Protein AF-A0A1H8G0I1-F1 (afdb_monomer)

Foldseek 3Di:
DQWDWWAFPVGDIAIAGPDDAAADQVDEAWSYEQDDHDDQWAKWWWKWWDLRDHDTTIYIYSDLPDGRHDPSTGIMDTDDMFTHHRNDTWDWDDDPQKIFTDPQPWPKDFDQAFDWDWDFAWAAQHDFQKFKKKKFWADDADWWKWFFAFPVRHTDDIDRTDDDPPDRPNDRPIDIDTGHGYHRGGGGTTTTGGHDGDIIMTMHGRIGGD

pLDDT: mean 73.01, std 18.17, range [36.72, 97.62]

Radius of gyration: 20.75 Å; Cα contacts (8 Å, |Δi|>4): 509; chains: 1; bounding box: 42×31×62 Å

Sequence (210 aa):
ADEIVLKNAIGSSFLATGVSETLNPATSGVNGLDTGSLTTTNWYFIWAISDGVVNTKLLLSLSNTNPTLPSGYTYKALIGCSYRYASNFQSFVQRGNYIRCYGTGWEIFQISTANTLNANLPVPPVITKECVISVGFEGSVGEAALTVTGDDGSLIAQITSINGDNQSITRKDSIEFIYVPVTLGSLLGYSLSHNTAGTTFTGRIAGFRI

Mean predicted aligned error: 10.77 Å

Structure (mmCIF, N/CA/C/O backbone):
data_AF-A0A1H8G0I1-F1
#
_entry.id   AF-A0A1H8G0I1-F1
#
loop_
_atom_site.group_PDB
_atom_site.id
_atom_site.type_symbol
_atom_site.label_atom_id
_atom_site.label_alt_id
_atom_site.label_comp_id
_atom_site.label_asym_id
_atom_site.label_entity_id
_atom_site.label_seq_id
_atom_site.pdbx_PDB_ins_code
_atom_site.Cartn_x
_atom_site.Cartn_y
_atom_site.Cartn_z
_atom_site.occupancy
_atom_site.B_iso_or_equiv
_atom_site.auth_seq_id
_atom_site.auth_comp_id
_atom_site.auth_asym_id
_atom_site.auth_atom_id
_atom_site.pdbx_PDB_model_num
ATOM 1 N N . ALA A 1 1 ? -11.299 -11.110 7.764 1.00 57.09 1 ALA A N 1
ATOM 2 C CA . ALA A 1 1 ? -10.363 -11.736 8.714 1.00 57.09 1 ALA A CA 1
ATOM 3 C C . ALA A 1 1 ? -11.197 -12.236 9.867 1.00 57.09 1 ALA A C 1
ATOM 5 O O . ALA A 1 1 ? -12.137 -11.538 10.234 1.00 57.09 1 ALA A O 1
ATOM 6 N N . ASP A 1 2 ? -10.884 -13.408 10.400 1.00 78.69 2 ASP A N 1
ATOM 7 C CA . ASP A 1 2 ? -11.685 -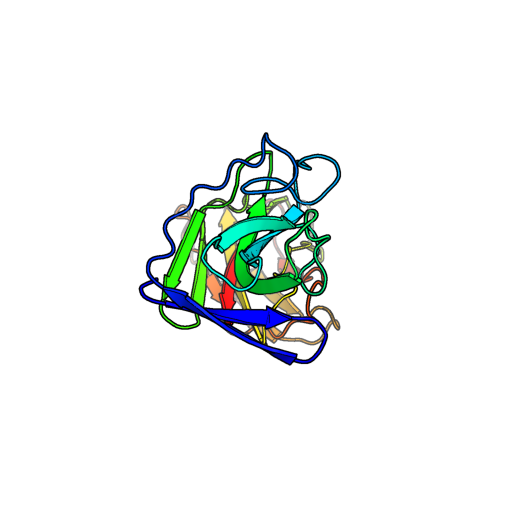13.949 11.496 1.00 78.69 2 ASP A CA 1
ATOM 8 C C . ASP A 1 2 ? -11.482 -13.105 12.764 1.00 78.69 2 ASP A C 1
ATOM 10 O O . ASP A 1 2 ? -12.449 -12.831 13.477 1.00 78.69 2 ASP A O 1
ATOM 14 N N . GLU A 1 3 ? -10.267 -12.566 12.961 1.00 89.25 3 GLU A N 1
ATOM 15 C CA . GLU A 1 3 ? -9.914 -11.696 14.088 1.00 89.25 3 GLU A CA 1
ATOM 16 C C . GLU A 1 3 ? -8.825 -10.659 13.729 1.00 89.25 3 GLU A C 1
ATOM 18 O O . GLU A 1 3 ? -8.033 -10.860 12.804 1.00 89.25 3 GLU A O 1
ATOM 23 N N . ILE A 1 4 ? -8.778 -9.538 14.460 1.00 91.44 4 ILE A N 1
ATOM 24 C CA . ILE A 1 4 ? -7.768 -8.470 14.351 1.00 91.44 4 ILE A CA 1
ATOM 25 C C . ILE A 1 4 ? -7.413 -7.982 15.760 1.00 91.44 4 ILE A C 1
ATOM 27 O O . ILE A 1 4 ? -8.300 -7.666 16.548 1.00 91.44 4 ILE A O 1
ATOM 31 N N . VAL A 1 5 ? -6.121 -7.855 16.073 1.00 94.69 5 VAL A N 1
ATOM 32 C CA . VAL A 1 5 ? -5.666 -7.220 17.321 1.00 94.69 5 VAL A CA 1
ATOM 33 C C . VAL A 1 5 ? -5.386 -5.742 17.071 1.00 94.69 5 VAL A C 1
ATOM 35 O O . VAL A 1 5 ? -4.511 -5.392 16.280 1.00 94.69 5 VAL A O 1
ATOM 38 N N . LEU A 1 6 ? -6.104 -4.873 17.775 1.00 95.50 6 LEU A N 1
ATOM 39 C CA . LEU A 1 6 ? -5.916 -3.427 17.765 1.00 95.50 6 LEU A CA 1
ATOM 40 C C . LEU A 1 6 ? -5.220 -2.974 19.044 1.00 95.50 6 LEU A C 1
ATOM 42 O O . LEU A 1 6 ? -5.372 -3.597 20.094 1.00 95.50 6 LEU A O 1
ATOM 46 N N . LYS A 1 7 ? -4.476 -1.868 18.977 1.00 96.56 7 LYS A N 1
ATOM 47 C CA . LYS A 1 7 ? -3.804 -1.281 20.143 1.00 96.56 7 LYS A CA 1
ATOM 48 C C . LYS A 1 7 ? -4.195 0.173 20.339 1.00 96.56 7 LYS A C 1
ATOM 50 O O . LYS A 1 7 ? -4.411 0.890 19.363 1.00 96.56 7 LYS A O 1
ATOM 55 N N . ASN A 1 8 ? -4.266 0.608 21.591 1.00 95.44 8 ASN A N 1
ATOM 56 C CA . ASN A 1 8 ? -4.413 2.021 21.933 1.00 95.44 8 ASN A CA 1
ATOM 57 C C . ASN A 1 8 ? -3.045 2.688 22.179 1.00 95.44 8 ASN A C 1
ATOM 59 O O . ASN A 1 8 ? -1.996 2.043 22.125 1.00 95.44 8 ASN A O 1
ATOM 63 N N . ALA A 1 9 ? -3.055 3.991 22.466 1.00 92.75 9 ALA A N 1
ATOM 64 C CA . ALA A 1 9 ? -1.836 4.782 22.663 1.00 92.75 9 ALA A CA 1
ATOM 65 C C . ALA A 1 9 ? -0.978 4.347 23.869 1.00 92.75 9 ALA A C 1
ATOM 67 O O . ALA A 1 9 ? 0.227 4.575 23.865 1.00 92.75 9 ALA A O 1
ATOM 68 N N . ILE A 1 10 ? -1.577 3.706 24.878 1.00 94.44 10 ILE A N 1
ATOM 69 C CA . ILE A 1 10 ? -0.871 3.189 26.064 1.00 94.44 10 ILE A CA 1
ATOM 70 C C . ILE A 1 10 ? -0.449 1.718 25.908 1.00 94.44 10 ILE A C 1
ATOM 72 O O . ILE A 1 10 ? 0.084 1.124 26.841 1.00 94.44 10 ILE A O 1
ATOM 76 N N . GLY A 1 11 ? -0.679 1.116 24.736 1.00 92.25 11 GLY A N 1
ATOM 77 C CA . GLY A 1 11 ? -0.277 -0.253 24.416 1.00 92.25 11 GLY A CA 1
ATOM 78 C C . GLY A 1 11 ? -1.257 -1.346 24.853 1.00 92.25 11 GLY A C 1
ATOM 79 O O . GLY A 1 11 ? -0.971 -2.525 24.627 1.00 92.25 11 GLY A O 1
ATOM 80 N N . SER A 1 12 ? -2.418 -1.001 25.424 1.00 95.94 12 SER A N 1
ATOM 81 C CA . SER A 1 12 ? -3.478 -1.982 25.682 1.00 95.94 12 SER A CA 1
ATOM 82 C C . SER A 1 12 ? -3.970 -2.567 24.363 1.00 95.94 12 SER A C 1
ATOM 84 O O . SER A 1 12 ? -4.083 -1.855 23.364 1.00 95.94 12 SER A O 1
ATOM 86 N N . SER A 1 13 ? -4.263 -3.864 24.369 1.00 96.19 13 SER A N 1
ATOM 87 C CA . SER A 1 13 ? -4.712 -4.592 23.184 1.00 96.19 13 SER A CA 1
ATOM 88 C C . SER A 1 13 ? -6.204 -4.904 23.268 1.00 96.19 13 SER A C 1
ATOM 90 O O . SER A 1 13 ? -6.713 -5.208 24.343 1.00 96.19 13 SER A O 1
ATOM 92 N N . PHE A 1 14 ? -6.879 -4.854 22.127 1.00 95.62 14 PHE A N 1
ATOM 93 C CA . PHE A 1 14 ? -8.274 -5.235 21.947 1.00 95.62 14 PHE A CA 1
ATOM 94 C C . PHE A 1 14 ? -8.363 -6.234 20.791 1.00 95.62 14 PHE A C 1
ATOM 96 O O . PHE A 1 14 ? -7.850 -5.961 19.705 1.00 95.62 14 PHE A O 1
ATOM 103 N N . LEU A 1 15 ? -8.984 -7.389 21.027 1.00 95.12 15 LEU A N 1
ATOM 104 C CA . LEU A 1 15 ? -9.224 -8.398 19.997 1.00 95.12 15 LEU A CA 1
ATOM 105 C C . LEU A 1 15 ? -10.604 -8.154 19.384 1.00 95.12 15 LEU A C 1
ATOM 107 O O . LEU A 1 15 ? -11.624 -8.400 20.022 1.00 95.12 15 LEU A O 1
ATOM 111 N N . ALA A 1 16 ? -10.627 -7.671 18.147 1.00 93.88 16 ALA A N 1
ATOM 112 C CA . ALA A 1 16 ? -11.838 -7.595 17.349 1.00 93.88 16 ALA A CA 1
ATOM 113 C C . ALA A 1 16 ? -12.066 -8.929 16.637 1.00 93.88 16 ALA A C 1
ATOM 115 O O . ALA A 1 16 ? -11.151 -9.444 15.995 1.00 93.88 16 ALA A O 1
ATOM 116 N N . THR A 1 17 ? -13.285 -9.456 16.693 1.00 91.44 17 THR A N 1
ATOM 117 C CA . THR A 1 17 ? -13.688 -10.685 15.997 1.00 91.44 17 THR A CA 1
ATOM 118 C C . THR A 1 17 ? -14.818 -10.376 15.014 1.00 91.44 17 THR A C 1
ATOM 120 O O . THR A 1 17 ? -15.570 -9.420 15.204 1.00 91.44 17 THR A O 1
ATOM 123 N N . GLY A 1 18 ? -14.917 -11.136 13.919 1.00 85.38 18 GLY A N 1
ATOM 124 C CA . GLY A 1 18 ? -16.018 -10.987 12.955 1.00 85.38 18 GLY A CA 1
ATOM 125 C C . GLY A 1 18 ? -16.053 -9.642 12.214 1.00 85.38 18 GLY A C 1
ATOM 126 O O . GLY A 1 18 ? -17.127 -9.149 11.872 1.00 85.38 18 GLY A O 1
ATOM 127 N N . VAL A 1 19 ? -14.892 -9.030 11.966 1.00 88.19 19 VAL A N 1
ATOM 128 C CA . VAL A 1 19 ? -14.803 -7.711 11.320 1.00 88.19 19 VAL A CA 1
ATOM 129 C C . VAL A 1 19 ? -15.240 -7.805 9.855 1.00 88.19 19 VAL A C 1
ATOM 131 O O . VAL A 1 19 ? -14.531 -8.373 9.019 1.00 88.19 19 VAL A O 1
ATOM 134 N N . SER A 1 20 ? -16.395 -7.212 9.542 1.00 90.44 20 SER A N 1
ATOM 135 C CA . SER A 1 20 ? -16.954 -7.131 8.190 1.00 90.44 20 SER A CA 1
ATOM 136 C C . SER A 1 20 ? -17.502 -5.730 7.944 1.00 90.44 20 SER A C 1
ATOM 138 O O . SER A 1 20 ? -18.625 -5.399 8.312 1.00 90.44 20 SER A O 1
ATOM 140 N N . GLU A 1 21 ? -16.666 -4.876 7.362 1.00 92.88 21 GLU A N 1
ATOM 141 C CA . GLU A 1 21 ? -16.950 -3.454 7.183 1.00 92.88 21 GLU A CA 1
ATOM 142 C C . GLU A 1 21 ? -16.690 -3.040 5.736 1.00 92.88 21 GLU A C 1
ATOM 144 O O . GLU A 1 21 ? -15.824 -3.589 5.054 1.00 92.88 21 GLU A O 1
ATOM 149 N N . THR A 1 22 ? -17.441 -2.043 5.272 1.00 93.62 22 THR A N 1
ATOM 150 C CA . THR A 1 22 ? -17.258 -1.434 3.951 1.00 93.62 22 THR A CA 1
ATOM 151 C C . THR A 1 22 ? -16.722 -0.025 4.119 1.00 93.62 22 THR A C 1
ATOM 153 O O . THR A 1 22 ? -17.260 0.758 4.899 1.00 93.62 22 THR A O 1
ATOM 156 N N . LEU A 1 23 ? -15.676 0.299 3.363 1.00 94.44 23 LEU A N 1
ATOM 157 C CA . LEU A 1 23 ? -15.071 1.623 3.348 1.00 94.44 23 LEU A CA 1
ATOM 158 C C . LEU A 1 23 ? -15.590 2.429 2.154 1.00 94.44 23 LEU A C 1
ATOM 160 O O . LEU A 1 23 ? -15.496 1.975 1.014 1.00 94.44 23 LEU A O 1
ATOM 164 N N . ASN A 1 24 ? -16.082 3.640 2.409 1.00 95.00 24 ASN A N 1
ATOM 165 C CA . ASN A 1 24 ? -16.488 4.599 1.392 1.00 95.00 24 ASN A CA 1
ATOM 166 C C . ASN A 1 24 ? -15.636 5.879 1.488 1.00 95.00 24 ASN A C 1
ATOM 168 O O . ASN A 1 24 ? -15.855 6.704 2.371 1.00 95.00 24 ASN A O 1
ATOM 172 N N . PRO A 1 25 ? -14.693 6.115 0.564 1.00 93.19 25 PRO A N 1
ATOM 173 C CA . PRO A 1 25 ? -13.828 7.292 0.618 1.00 93.19 25 PRO A CA 1
ATOM 174 C C . PRO A 1 25 ? -14.553 8.607 0.277 1.00 93.19 25 PRO A C 1
ATOM 176 O O . PRO A 1 25 ? -13.941 9.669 0.367 1.00 93.19 25 PRO A O 1
ATOM 179 N N . ALA A 1 26 ? -15.829 8.556 -0.129 1.00 92.25 26 ALA A N 1
ATOM 180 C CA . ALA A 1 26 ? -16.664 9.742 -0.314 1.00 92.25 26 ALA A CA 1
ATOM 181 C C . ALA A 1 26 ? -17.234 10.290 1.007 1.00 92.25 26 ALA A C 1
ATOM 183 O O . ALA A 1 26 ? -17.736 11.412 1.030 1.00 92.25 26 ALA A O 1
ATOM 184 N N . THR A 1 27 ? -17.172 9.522 2.100 1.00 94.69 27 THR A N 1
ATOM 185 C CA . THR A 1 27 ? -17.556 9.974 3.445 1.00 94.69 27 THR A CA 1
ATOM 186 C C . THR A 1 27 ? -16.316 10.310 4.266 1.00 94.69 27 THR A C 1
ATOM 188 O O . THR A 1 27 ? -15.259 9.723 4.050 1.00 94.69 27 THR A O 1
ATOM 191 N N . SER A 1 28 ? -16.431 11.230 5.225 1.00 94.31 28 SER A N 1
ATOM 192 C CA . SER A 1 28 ? -15.347 11.560 6.162 1.00 94.31 28 SER A CA 1
ATOM 193 C C . SER A 1 28 ? -15.529 10.850 7.505 1.00 94.31 28 SER A C 1
ATOM 195 O O . SER A 1 28 ? -16.651 10.706 7.990 1.00 94.31 28 SER A O 1
ATOM 197 N N . GLY A 1 29 ? -14.423 10.450 8.130 1.00 95.19 29 GLY A N 1
ATOM 198 C CA . GLY A 1 29 ? -14.385 9.773 9.420 1.00 95.19 29 GLY A CA 1
ATOM 199 C C . GLY A 1 29 ? -14.682 8.278 9.324 1.00 95.19 29 GLY A C 1
ATOM 200 O O . GLY A 1 29 ? -14.138 7.572 8.478 1.00 95.19 29 GLY A O 1
ATOM 201 N N . VAL A 1 30 ? -15.516 7.783 10.239 1.00 96.00 30 VAL A N 1
ATOM 202 C CA . VAL A 1 30 ? -15.838 6.355 10.391 1.00 96.00 30 VAL A CA 1
ATOM 203 C C . VAL A 1 30 ? -16.281 5.736 9.062 1.00 96.00 30 VAL A C 1
ATOM 205 O O . VAL A 1 30 ? -17.167 6.260 8.393 1.00 96.00 30 VAL A O 1
ATOM 208 N N . ASN A 1 31 ? -15.680 4.601 8.698 1.00 96.81 31 ASN A N 1
ATOM 209 C CA . ASN A 1 31 ? -15.880 3.899 7.427 1.00 96.81 31 ASN A CA 1
ATOM 210 C C . ASN A 1 31 ? -15.605 4.763 6.182 1.00 96.81 31 ASN A C 1
ATOM 212 O O . ASN A 1 31 ? -16.083 4.452 5.093 1.00 96.81 31 ASN A O 1
ATOM 216 N N . GLY A 1 32 ? -14.799 5.816 6.314 1.00 96.69 32 GLY A N 1
ATOM 217 C CA . GLY A 1 32 ? -14.454 6.723 5.229 1.00 96.69 32 GLY A CA 1
ATOM 218 C C . GLY A 1 32 ? -13.059 7.322 5.358 1.00 96.69 32 GLY A C 1
ATOM 219 O O . GLY A 1 32 ? -12.149 6.704 5.909 1.00 96.69 32 GLY A O 1
ATOM 220 N N . LEU A 1 33 ? -12.877 8.505 4.777 1.00 97.25 33 LEU A N 1
ATOM 221 C CA . LEU A 1 33 ? -11.621 9.241 4.740 1.00 97.25 33 LEU A CA 1
ATOM 222 C C . LEU A 1 33 ? -11.343 9.928 6.081 1.00 97.25 33 LEU A C 1
ATOM 224 O O . LEU A 1 33 ? -12.171 10.689 6.566 1.00 97.25 33 LEU A O 1
ATOM 228 N N . ASP A 1 34 ? -10.156 9.706 6.630 1.00 96.50 34 ASP A N 1
ATOM 229 C CA . ASP A 1 34 ? -9.652 10.272 7.884 1.00 96.50 34 ASP A CA 1
ATOM 230 C C . ASP A 1 34 ? -9.846 11.796 7.961 1.00 96.50 34 ASP A C 1
ATOM 232 O O . ASP A 1 34 ? -10.661 12.296 8.737 1.00 96.50 34 ASP A O 1
ATOM 236 N N . THR A 1 35 ? -9.155 12.539 7.094 1.00 91.06 35 THR A N 1
ATOM 237 C CA . THR A 1 35 ? -9.239 14.001 7.025 1.00 91.06 35 THR A CA 1
ATOM 238 C C . THR A 1 35 ? -9.097 14.502 5.591 1.00 91.06 35 THR A C 1
ATOM 240 O O . THR A 1 35 ? -8.589 13.811 4.705 1.00 91.06 35 THR A O 1
ATOM 243 N N . GLY A 1 36 ? -9.530 15.744 5.369 1.00 90.19 36 GLY A N 1
ATOM 244 C CA . GLY A 1 36 ? -9.337 16.442 4.103 1.00 90.19 36 GLY A CA 1
ATOM 245 C C . GLY A 1 36 ? -10.189 15.879 2.968 1.00 90.19 36 GLY A C 1
ATOM 246 O O . GLY A 1 36 ? -11.366 15.575 3.147 1.00 90.19 36 GLY A O 1
ATOM 247 N N . SER A 1 37 ? -9.596 15.798 1.777 1.00 91.19 37 SER A N 1
ATOM 248 C CA . SER A 1 37 ? -10.267 15.345 0.557 1.00 91.19 37 SER A CA 1
ATOM 249 C C . SER A 1 37 ? -9.479 14.240 -0.142 1.00 91.19 37 SER A C 1
ATOM 251 O O . SER A 1 37 ? -8.262 14.106 0.010 1.00 91.19 37 SER A O 1
ATOM 253 N N . LEU A 1 38 ? -10.193 13.424 -0.916 1.00 93.56 38 LEU A N 1
ATOM 254 C CA . LEU A 1 38 ? -9.603 12.317 -1.653 1.00 93.56 38 LEU A CA 1
ATOM 255 C C . LEU A 1 38 ? -8.798 12.832 -2.860 1.00 93.56 38 LEU A C 1
ATOM 257 O O . LEU A 1 38 ? -9.343 13.125 -3.925 1.00 93.56 38 LEU A O 1
ATOM 261 N N . THR A 1 39 ? -7.481 12.901 -2.706 1.00 91.69 39 THR A N 1
ATOM 262 C CA . THR A 1 39 ? -6.527 13.323 -3.742 1.00 91.69 39 THR A CA 1
ATOM 263 C C . THR A 1 39 ? -6.399 12.303 -4.873 1.00 91.69 39 THR A C 1
ATOM 265 O O . THR A 1 39 ? -6.564 11.101 -4.659 1.00 91.69 39 THR A O 1
ATOM 268 N N . THR A 1 40 ? -6.123 12.765 -6.096 1.00 87.75 40 THR A N 1
ATOM 269 C CA . THR A 1 40 ? -6.116 11.943 -7.326 1.00 87.75 40 THR A CA 1
ATOM 270 C C . THR A 1 40 ? -5.012 10.892 -7.374 1.00 87.75 40 THR A C 1
ATOM 272 O O . THR A 1 40 ? -5.229 9.838 -7.976 1.00 87.75 40 THR A O 1
ATOM 275 N N . THR A 1 41 ? -3.866 11.179 -6.752 1.00 85.12 41 THR A N 1
ATOM 276 C CA . THR A 1 41 ? -2.653 10.361 -6.827 1.00 85.12 41 THR A CA 1
ATOM 277 C C . THR A 1 41 ? -1.931 10.351 -5.477 1.00 85.12 41 THR A C 1
ATOM 279 O O . THR A 1 41 ? -1.243 11.318 -5.156 1.00 85.12 41 THR A O 1
ATOM 282 N N . ASN A 1 42 ? -2.116 9.304 -4.664 1.00 85.56 42 ASN A N 1
ATOM 283 C CA . ASN A 1 42 ? -1.476 9.176 -3.345 1.00 85.56 42 ASN A CA 1
ATOM 284 C C . ASN A 1 42 ? -1.596 7.754 -2.766 1.00 85.56 42 ASN A C 1
ATOM 286 O O . ASN A 1 42 ? -2.480 6.988 -3.156 1.00 85.56 42 ASN A O 1
ATOM 290 N N . TRP A 1 43 ? -0.745 7.418 -1.796 1.00 86.44 43 TRP A N 1
ATOM 291 C CA . TRP A 1 43 ? -0.921 6.239 -0.951 1.00 86.44 43 TRP A CA 1
ATOM 292 C C . TRP A 1 43 ? -1.979 6.492 0.116 1.00 86.44 43 TRP A C 1
ATOM 294 O O . TRP A 1 43 ? -1.971 7.517 0.793 1.00 86.44 43 TRP A O 1
ATOM 304 N N . TYR A 1 44 ? -2.861 5.513 0.291 1.00 91.31 44 TYR A N 1
ATOM 305 C CA . TYR A 1 44 ? -3.853 5.502 1.351 1.00 91.31 44 TYR A CA 1
ATOM 306 C C . TYR A 1 44 ? -3.711 4.243 2.203 1.00 91.31 44 TYR A C 1
ATOM 308 O O . TYR A 1 44 ? -3.560 3.133 1.690 1.00 91.31 44 TYR A O 1
ATOM 316 N N . PHE A 1 45 ? -3.781 4.426 3.514 1.00 91.88 45 PHE A N 1
ATOM 317 C CA . PHE A 1 45 ? -3.615 3.408 4.543 1.00 91.88 45 PHE A CA 1
ATOM 318 C C . PHE A 1 45 ? -4.970 3.052 5.126 1.00 91.88 45 PHE A C 1
ATOM 320 O O . PHE A 1 45 ? -5.739 3.927 5.524 1.00 91.88 45 PHE A O 1
ATOM 327 N N . ILE A 1 46 ? -5.262 1.759 5.158 1.00 93.44 46 ILE A N 1
ATOM 328 C CA . ILE A 1 46 ? -6.515 1.222 5.665 1.00 93.44 46 ILE A CA 1
ATOM 329 C C . ILE A 1 46 ? -6.279 0.832 7.116 1.00 93.44 46 ILE A C 1
ATOM 331 O O . ILE A 1 46 ? -5.515 -0.090 7.413 1.00 93.44 46 ILE A O 1
ATOM 335 N N . TRP A 1 47 ? -6.949 1.535 8.013 1.00 95.44 47 TRP A N 1
ATOM 336 C CA . TRP A 1 47 ? -6.904 1.289 9.442 1.00 95.44 47 TRP A CA 1
ATOM 337 C C . TRP A 1 47 ? -8.188 0.612 9.893 1.00 95.44 47 TRP A C 1
ATOM 339 O O . TRP A 1 47 ? -9.275 1.058 9.537 1.00 95.44 47 TRP A O 1
ATOM 349 N N . ALA A 1 48 ? -8.064 -0.424 10.716 1.00 96.12 48 ALA A N 1
ATOM 350 C CA . ALA A 1 48 ? -9.138 -0.821 11.613 1.00 96.12 48 ALA A CA 1
ATOM 351 C C . ALA A 1 48 ? -9.079 0.078 12.853 1.00 96.12 48 ALA A C 1
ATOM 353 O O . ALA A 1 48 ? -7.992 0.326 13.380 1.00 96.12 48 ALA A O 1
ATOM 354 N N . ILE A 1 49 ? -10.228 0.559 13.317 1.00 97.12 49 ILE A N 1
ATOM 355 C CA . ILE A 1 49 ? -10.372 1.408 14.503 1.00 97.12 49 ILE A CA 1
ATOM 356 C C . ILE A 1 49 ? -11.436 0.822 15.431 1.00 97.12 49 ILE A C 1
ATOM 358 O O . ILE A 1 49 ? -12.405 0.239 14.953 1.00 97.12 49 ILE A O 1
ATOM 362 N N . SER A 1 50 ? -11.268 0.962 16.747 1.00 96.75 50 SER A N 1
ATOM 363 C CA . SER A 1 50 ? -12.260 0.499 17.727 1.00 96.75 50 SER A CA 1
ATOM 364 C C . SER A 1 50 ? -12.361 1.410 18.953 1.00 96.75 50 SER A C 1
ATOM 366 O O . SER A 1 50 ? -11.405 2.101 19.325 1.00 96.75 50 SER A O 1
ATOM 368 N N . ASP A 1 51 ? -13.533 1.397 19.581 1.00 94.94 51 ASP A N 1
ATOM 369 C CA . ASP A 1 51 ? -13.790 1.976 20.904 1.00 94.94 51 ASP A CA 1
ATOM 370 C C . ASP A 1 51 ? -13.284 1.085 22.056 1.00 94.94 51 ASP A C 1
ATOM 372 O O . ASP A 1 51 ? -13.173 1.542 23.192 1.00 94.94 51 ASP A O 1
ATOM 376 N N . GLY A 1 52 ? -12.914 -0.165 21.757 1.00 92.75 52 GLY A N 1
ATOM 377 C CA . GLY A 1 52 ? -12.444 -1.155 22.727 1.00 92.75 52 GLY A CA 1
ATOM 378 C C . GLY A 1 52 ? -13.539 -2.059 23.293 1.00 92.75 52 GLY A C 1
ATOM 379 O O . GLY A 1 52 ? -13.278 -2.761 24.268 1.00 92.75 52 GLY A O 1
ATOM 380 N N . VAL A 1 53 ? -14.746 -2.046 22.715 1.00 86.06 53 VAL A N 1
ATOM 381 C CA . VAL A 1 53 ? -15.874 -2.874 23.167 1.00 86.06 53 VAL A CA 1
ATOM 382 C C . VAL A 1 53 ? -16.351 -3.806 22.056 1.00 86.06 53 VAL A C 1
ATOM 384 O O . VAL A 1 53 ? -15.971 -4.971 22.030 1.00 86.06 53 VAL A O 1
ATOM 387 N N . VAL A 1 54 ? -17.174 -3.319 21.129 1.00 76.62 54 VAL A N 1
ATOM 388 C CA . VAL A 1 54 ? -17.714 -4.126 20.013 1.00 76.62 54 VAL A CA 1
ATOM 389 C C . VAL A 1 54 ? -17.654 -3.394 18.676 1.00 76.62 54 VAL A C 1
ATOM 391 O O . VAL A 1 54 ? -17.798 -4.018 17.626 1.00 76.62 54 VAL A O 1
ATOM 394 N N . ASN A 1 55 ? -17.414 -2.080 18.674 1.00 86.69 55 ASN A N 1
ATOM 395 C CA . ASN A 1 55 ? -17.515 -1.276 17.465 1.00 86.69 55 ASN A CA 1
ATOM 396 C C . ASN A 1 55 ? -16.168 -1.213 16.753 1.00 86.69 55 ASN A C 1
ATOM 398 O O . ASN A 1 55 ? -15.395 -0.280 16.950 1.00 86.69 55 ASN A O 1
ATOM 402 N N . THR A 1 56 ? -15.902 -2.194 15.891 1.00 94.69 56 THR A N 1
ATOM 403 C CA . THR A 1 56 ? -14.766 -2.122 14.964 1.00 94.69 56 THR A CA 1
ATOM 404 C C . THR A 1 56 ? -15.216 -1.510 13.645 1.00 94.69 56 THR A C 1
ATOM 406 O O . THR A 1 56 ? -16.201 -1.948 13.058 1.00 94.69 56 THR A O 1
ATOM 409 N N . LYS A 1 57 ? -14.506 -0.481 13.188 1.00 96.06 57 LYS A N 1
ATOM 410 C CA . LYS A 1 57 ? -14.770 0.246 11.942 1.00 96.06 57 LYS A CA 1
ATOM 411 C C . LYS A 1 57 ? -13.496 0.422 11.139 1.00 96.06 57 LYS A C 1
ATOM 413 O O . LYS A 1 57 ? -12.409 0.095 11.613 1.00 96.06 57 LYS A O 1
ATOM 418 N N . LEU A 1 58 ? -13.627 0.926 9.919 1.00 96.69 58 LEU A N 1
ATOM 419 C CA . LEU A 1 58 ? -12.490 1.240 9.065 1.00 96.69 58 LEU A CA 1
ATOM 420 C C . LEU A 1 58 ? -12.252 2.746 8.973 1.00 96.69 58 LEU A C 1
ATOM 422 O O . LEU A 1 58 ? -13.159 3.550 9.181 1.00 96.69 58 LEU A O 1
ATOM 426 N N . LEU A 1 59 ? -11.025 3.120 8.634 1.00 97.62 59 LEU A N 1
ATOM 427 C CA . LEU A 1 59 ? -10.623 4.495 8.374 1.00 97.62 59 LEU A CA 1
ATOM 428 C C . LEU A 1 59 ? -9.550 4.508 7.283 1.00 97.62 59 LEU A C 1
ATOM 430 O O . LEU A 1 59 ? -8.554 3.790 7.378 1.00 97.62 59 LEU A O 1
ATOM 434 N N . LEU A 1 60 ? -9.744 5.318 6.247 1.00 97.31 60 LEU A N 1
ATOM 435 C CA . LEU A 1 60 ? -8.783 5.503 5.166 1.00 97.31 60 LEU A CA 1
ATOM 436 C C . LEU A 1 60 ? -7.958 6.756 5.438 1.00 97.31 60 LEU A C 1
ATOM 438 O O . LEU A 1 60 ? -8.485 7.861 5.384 1.00 97.31 60 LEU A O 1
ATOM 442 N N . SER A 1 61 ? -6.667 6.607 5.702 1.00 95.81 61 SER A N 1
ATOM 443 C CA . SER A 1 61 ? -5.794 7.719 6.082 1.00 95.81 61 SER A CA 1
ATOM 444 C C . SER A 1 61 ? -4.662 7.931 5.086 1.00 95.81 61 SER A C 1
ATOM 446 O O . SER A 1 61 ? -4.215 6.994 4.433 1.00 95.81 61 SER A O 1
ATOM 448 N N . LEU A 1 62 ? -4.158 9.162 5.004 1.00 92.81 62 LEU A N 1
ATOM 449 C CA . LEU A 1 62 ? -2.870 9.471 4.370 1.00 92.81 62 LEU A CA 1
ATOM 450 C C . LEU A 1 62 ? -1.677 9.156 5.292 1.00 92.81 62 LEU A C 1
ATOM 452 O O . LEU A 1 62 ? -0.534 9.186 4.852 1.00 92.81 62 LEU A O 1
ATOM 456 N N . SER A 1 63 ? -1.927 8.852 6.569 1.00 91.31 63 SER A N 1
ATOM 457 C CA . SER A 1 63 ? -0.902 8.532 7.562 1.00 91.31 63 SER A CA 1
ATOM 458 C C . SER A 1 63 ? -0.796 7.024 7.784 1.00 91.31 63 SER A C 1
ATOM 460 O O . SER A 1 63 ? -1.788 6.349 8.063 1.00 91.31 63 SER A O 1
ATOM 462 N N . ASN A 1 64 ? 0.425 6.497 7.696 1.00 89.19 64 ASN A N 1
ATOM 463 C CA . ASN A 1 64 ? 0.773 5.094 7.960 1.00 89.19 64 ASN A CA 1
ATOM 464 C C . ASN A 1 64 ? 1.164 4.818 9.423 1.00 89.19 64 ASN A C 1
ATOM 466 O O . ASN A 1 64 ? 1.361 3.669 9.802 1.00 89.19 64 ASN A O 1
ATOM 470 N N . THR A 1 65 ? 1.253 5.848 10.263 1.00 89.88 65 THR A N 1
ATOM 471 C CA . THR A 1 65 ? 1.683 5.724 11.666 1.00 89.88 65 THR A CA 1
ATOM 472 C C . THR A 1 65 ? 0.647 6.284 12.631 1.00 89.88 65 THR A C 1
ATOM 474 O O . THR A 1 65 ? 0.357 5.697 13.680 1.00 89.88 65 THR A O 1
ATOM 477 N N . ASN A 1 66 ? 0.042 7.415 12.278 1.00 90.31 66 ASN A N 1
ATOM 478 C CA . ASN A 1 66 ? -0.853 8.131 13.168 1.00 90.31 66 ASN A CA 1
ATOM 479 C C . ASN A 1 66 ? -2.049 8.733 12.415 1.00 90.31 66 ASN A C 1
ATOM 481 O O . ASN A 1 66 ? -1.987 9.905 12.046 1.00 90.31 66 ASN A O 1
ATOM 485 N N . PRO A 1 67 ? -3.112 7.947 12.147 1.00 95.38 67 PRO A N 1
ATOM 486 C CA . PRO A 1 67 ? -4.364 8.485 11.623 1.00 95.38 67 PRO A CA 1
ATOM 487 C C . PRO A 1 67 ? -5.075 9.328 12.691 1.00 95.38 67 PRO A C 1
ATOM 489 O O . PRO A 1 67 ? -4.883 9.092 13.891 1.00 95.38 67 PRO A O 1
ATOM 492 N N . THR A 1 68 ? -5.926 10.266 12.271 1.00 96.00 68 THR A N 1
ATOM 493 C CA . THR A 1 68 ? -6.764 11.043 13.198 1.00 96.00 68 THR A CA 1
ATOM 494 C C . THR A 1 68 ? -8.019 10.240 13.521 1.00 96.00 68 THR A C 1
ATOM 496 O O . THR A 1 68 ? -8.927 10.088 12.711 1.00 96.00 68 THR A O 1
ATOM 499 N N . LEU A 1 69 ? -8.071 9.667 14.722 1.00 95.19 69 LEU A N 1
ATOM 500 C CA . LEU A 1 69 ? -9.203 8.826 15.101 1.00 95.19 69 LEU A CA 1
ATOM 501 C C . LEU A 1 69 ? -10.477 9.674 15.281 1.00 95.19 69 LEU A C 1
ATOM 503 O O . LEU A 1 69 ? -10.425 10.706 15.958 1.00 95.19 69 LEU A O 1
ATOM 507 N N . PRO A 1 70 ? -11.629 9.244 14.728 1.00 95.50 70 PRO A N 1
ATOM 508 C CA . PRO A 1 70 ? -12.920 9.829 15.065 1.00 95.50 70 PRO A CA 1
ATOM 509 C C . PRO A 1 70 ? -13.192 9.762 16.573 1.00 95.50 70 PRO A C 1
ATOM 511 O O . PRO A 1 70 ? -12.71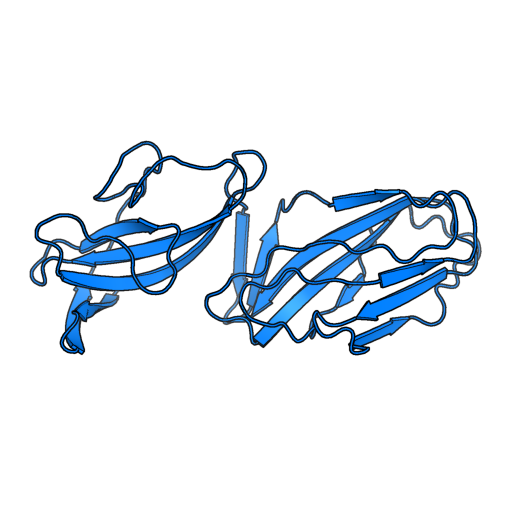1 8.866 17.268 1.00 95.50 70 PRO A O 1
ATOM 514 N N . SER A 1 71 ? -14.006 10.691 17.077 1.00 94.62 71 SER A N 1
ATOM 515 C CA . SER A 1 71 ? -14.361 10.743 18.501 1.00 94.62 71 SER A CA 1
ATOM 516 C C . SER A 1 71 ? -14.900 9.397 19.008 1.00 94.62 71 SER A C 1
ATOM 518 O O . SER A 1 71 ? -15.728 8.766 18.351 1.00 94.62 71 SER A O 1
ATOM 520 N N . GLY A 1 72 ? -14.420 8.965 20.176 1.00 94.12 72 GLY A N 1
ATOM 521 C CA . GLY A 1 72 ? -14.775 7.686 20.804 1.00 94.12 72 GLY A CA 1
ATOM 522 C C . GLY A 1 72 ? -13.910 6.491 20.387 1.00 94.12 72 GLY A C 1
ATOM 523 O O . GLY A 1 72 ? -13.891 5.494 21.103 1.00 94.12 72 GLY A O 1
ATOM 524 N N . TYR A 1 73 ? -13.136 6.589 19.303 1.00 96.31 73 TYR A N 1
ATOM 525 C CA . TYR A 1 73 ? -12.220 5.528 18.881 1.00 96.31 73 TYR A CA 1
ATOM 526 C C . TYR A 1 73 ? -10.831 5.756 19.473 1.00 96.31 73 TYR A C 1
ATOM 528 O O . TYR A 1 73 ? -10.249 6.832 19.343 1.00 96.31 73 TYR A O 1
ATOM 536 N N . THR A 1 74 ? -10.283 4.731 20.124 1.00 96.69 74 THR A N 1
ATOM 537 C CA . THR A 1 74 ? -8.990 4.821 20.829 1.00 96.69 74 THR A CA 1
ATOM 538 C C . THR A 1 74 ? -8.022 3.706 20.455 1.00 96.69 74 THR A C 1
ATOM 540 O O . THR A 1 74 ? -6.814 3.858 20.642 1.00 96.69 74 THR A O 1
ATOM 543 N N . TYR A 1 75 ? -8.529 2.612 19.885 1.00 97.50 75 TYR A N 1
ATOM 544 C CA . TYR A 1 75 ? -7.741 1.495 19.386 1.00 97.50 75 TYR A CA 1
ATOM 545 C C . TYR A 1 75 ? -7.605 1.586 17.870 1.00 97.50 75 TYR A C 1
ATOM 547 O O . TYR A 1 75 ? -8.561 1.938 17.179 1.00 97.50 75 TYR A O 1
ATOM 555 N N . LYS A 1 76 ? -6.430 1.232 17.344 1.00 96.44 76 LYS A N 1
ATOM 556 C CA . LYS A 1 76 ? -6.159 1.180 15.905 1.00 96.44 76 LYS A CA 1
ATOM 557 C C . LYS A 1 76 ? -5.233 0.025 15.529 1.00 96.44 76 LYS A C 1
ATOM 559 O O . LYS A 1 76 ? -4.384 -0.387 16.321 1.00 96.44 76 LYS A O 1
ATOM 564 N N . ALA A 1 77 ? -5.381 -0.469 14.308 1.00 94.75 77 ALA A N 1
ATOM 565 C CA . ALA A 1 77 ? -4.439 -1.371 13.656 1.00 94.75 77 ALA A CA 1
ATOM 566 C C . ALA A 1 77 ? -4.340 -1.015 12.174 1.00 94.75 77 ALA A C 1
ATOM 568 O O . ALA A 1 77 ? -5.360 -0.794 11.521 1.00 94.75 77 ALA A O 1
ATOM 569 N N . LEU A 1 78 ? -3.122 -0.968 11.642 1.00 92.50 78 LEU A N 1
ATOM 570 C CA . LEU A 1 78 ? -2.910 -0.821 10.209 1.00 92.50 78 LEU A CA 1
ATOM 571 C C . LEU A 1 78 ? -3.091 -2.188 9.554 1.00 92.50 78 LEU A C 1
ATOM 573 O O . LEU A 1 78 ? -2.365 -3.122 9.883 1.00 92.50 78 LEU A O 1
ATOM 577 N N . ILE A 1 79 ? -4.066 -2.304 8.655 1.00 89.50 79 ILE A N 1
ATOM 578 C CA . ILE A 1 79 ? -4.455 -3.593 8.062 1.00 89.50 79 ILE A CA 1
ATOM 579 C C . ILE A 1 79 ? -4.173 -3.677 6.562 1.00 89.50 79 ILE A C 1
ATOM 581 O O . ILE A 1 79 ? -4.304 -4.744 5.970 1.00 89.50 79 ILE A O 1
ATOM 585 N N . GLY A 1 80 ? -3.771 -2.573 5.935 1.00 85.75 80 GLY A N 1
ATOM 586 C CA . GLY A 1 80 ? -3.370 -2.574 4.536 1.00 85.75 80 GLY A CA 1
ATOM 587 C C . GLY A 1 80 ? -3.116 -1.181 3.986 1.00 85.75 80 GLY A C 1
ATOM 588 O O . GLY A 1 80 ? -3.251 -0.172 4.677 1.00 85.75 80 GLY A O 1
ATOM 589 N N . CYS A 1 81 ? -2.759 -1.129 2.710 1.00 85.88 81 CYS A N 1
ATOM 590 C CA . CYS A 1 81 ? -2.638 0.110 1.961 1.00 85.88 81 CYS A CA 1
ATOM 591 C C . CYS A 1 81 ? -3.015 -0.115 0.497 1.00 85.88 81 CYS A C 1
ATOM 593 O O . CYS A 1 81 ? -2.948 -1.235 -0.010 1.00 85.88 81 CYS A O 1
ATOM 595 N N . SER A 1 82 ? -3.425 0.950 -0.179 1.00 85.56 82 SER A N 1
ATOM 596 C CA . SER A 1 82 ? -3.674 0.947 -1.616 1.00 85.56 82 SER A CA 1
ATOM 597 C C . SER A 1 82 ? -3.222 2.272 -2.210 1.00 85.56 82 SER A C 1
ATOM 599 O O . SER A 1 82 ? -3.395 3.336 -1.610 1.00 85.56 82 SER A O 1
ATOM 601 N N . TYR A 1 83 ? -2.622 2.198 -3.393 1.00 84.69 83 TYR A N 1
ATOM 602 C CA . TYR A 1 83 ? -2.232 3.377 -4.143 1.00 84.69 83 TYR A CA 1
ATOM 603 C C . TYR A 1 83 ? -3.412 3.855 -4.980 1.00 84.69 83 TYR A C 1
ATOM 605 O O . TYR A 1 83 ? -4.035 3.068 -5.692 1.00 84.69 83 TYR A O 1
ATOM 613 N N . ARG A 1 84 ? -3.714 5.149 -4.918 1.00 86.38 84 ARG A N 1
ATOM 614 C CA . ARG A 1 84 ? -4.648 5.801 -5.830 1.00 86.38 84 ARG A CA 1
ATOM 615 C C . ARG A 1 84 ? -3.851 6.484 -6.932 1.00 86.38 84 ARG A C 1
ATOM 617 O O . ARG A 1 84 ? -2.877 7.166 -6.635 1.00 8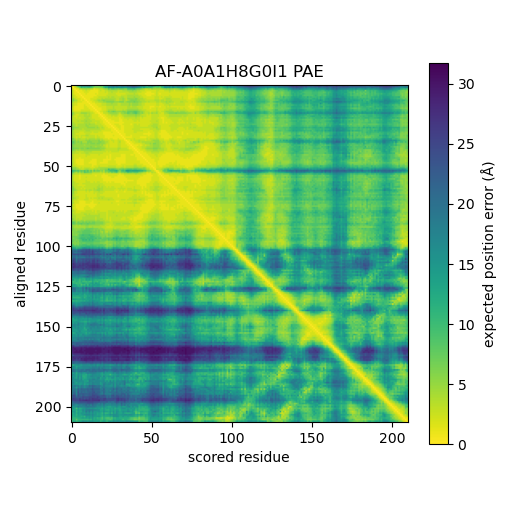6.38 84 ARG A O 1
ATOM 624 N N . TYR A 1 85 ? -4.268 6.317 -8.182 1.00 82.75 85 TYR A N 1
ATOM 625 C CA . TYR A 1 85 ? -3.677 6.974 -9.348 1.00 82.75 85 TYR A CA 1
ATOM 626 C C . TYR A 1 85 ? -4.767 7.327 -10.350 1.00 82.75 85 TYR A C 1
ATOM 628 O O . TYR A 1 85 ? -5.639 6.499 -10.625 1.00 82.75 85 TYR A O 1
ATOM 636 N N . ALA A 1 86 ? -4.719 8.548 -10.890 1.00 83.50 86 ALA A N 1
ATOM 637 C CA . ALA A 1 86 ? -5.701 9.045 -11.856 1.00 83.50 86 ALA A CA 1
ATOM 638 C C . ALA A 1 86 ? -7.148 8.753 -11.411 1.00 83.50 86 ALA A C 1
ATOM 640 O O . ALA A 1 86 ? -7.970 8.229 -12.160 1.00 83.50 86 ALA A O 1
ATOM 641 N N . SER A 1 87 ? -7.432 9.053 -10.142 1.00 86.19 87 SER A N 1
ATOM 642 C CA . SER A 1 87 ? -8.736 8.880 -9.496 1.00 86.19 87 SER A CA 1
ATOM 643 C C . SER A 1 87 ? -9.200 7.445 -9.209 1.00 86.19 87 SER A C 1
ATOM 645 O O . SER A 1 87 ? -10.261 7.280 -8.601 1.00 86.19 87 SER A O 1
ATOM 647 N N . ASN A 1 88 ? -8.406 6.423 -9.528 1.00 86.50 88 ASN A N 1
ATOM 648 C CA . ASN A 1 88 ? -8.742 5.019 -9.288 1.00 86.50 88 ASN A CA 1
ATOM 649 C C . ASN A 1 88 ? -7.808 4.387 -8.254 1.00 86.50 88 ASN A C 1
ATOM 651 O O . ASN A 1 88 ? -6.600 4.632 -8.272 1.00 86.50 88 ASN A O 1
ATOM 655 N N . PHE A 1 89 ? -8.360 3.567 -7.357 1.00 86.44 89 PHE A N 1
ATOM 656 C CA . PHE A 1 89 ? -7.542 2.702 -6.507 1.00 86.44 89 PHE A CA 1
ATOM 657 C C . PHE A 1 89 ? -6.976 1.564 -7.337 1.00 86.44 89 PHE A C 1
ATOM 659 O O . PHE A 1 89 ? -7.688 0.927 -8.115 1.00 86.44 89 PHE A O 1
ATOM 666 N N . GLN A 1 90 ? -5.686 1.323 -7.163 1.00 82.94 90 GLN A N 1
ATOM 667 C CA . GLN A 1 90 ? -4.991 0.300 -7.910 1.00 82.94 90 GLN A CA 1
ATOM 668 C C . GLN A 1 90 ? -5.340 -1.076 -7.371 1.00 82.94 90 GLN A C 1
ATOM 670 O O . GLN A 1 90 ? -5.314 -1.328 -6.163 1.00 82.94 90 GLN A O 1
ATOM 675 N N . SER A 1 91 ? -5.680 -1.966 -8.300 1.00 83.44 91 SER A N 1
ATOM 676 C CA . SER A 1 91 ? -5.905 -3.369 -7.983 1.00 83.44 91 SER A CA 1
ATOM 677 C C . SER A 1 91 ? -4.576 -4.010 -7.618 1.00 83.44 91 SER A C 1
ATOM 679 O O . SER A 1 91 ? -3.526 -3.634 -8.132 1.00 83.44 91 SER A O 1
ATOM 681 N N . PHE A 1 92 ? -4.594 -5.006 -6.747 1.00 80.19 92 PHE A N 1
ATOM 682 C CA . PHE A 1 92 ? -3.399 -5.768 -6.425 1.00 80.19 92 PHE A CA 1
ATOM 683 C C . PHE A 1 92 ? -3.768 -7.196 -6.048 1.00 80.19 92 PHE A C 1
ATOM 685 O O . PHE A 1 92 ? -4.906 -7.486 -5.685 1.00 80.19 92 PHE A O 1
ATOM 692 N N . VAL A 1 93 ? -2.796 -8.095 -6.140 1.00 82.25 93 VAL A N 1
ATOM 693 C CA . VAL A 1 93 ? -2.880 -9.430 -5.548 1.00 82.25 93 VAL A CA 1
ATOM 694 C C . VAL A 1 93 ? -1.779 -9.576 -4.523 1.00 82.25 93 VAL A C 1
ATOM 696 O O . VAL A 1 93 ? -0.630 -9.229 -4.788 1.00 82.25 93 VAL A O 1
ATOM 699 N N . GLN A 1 94 ? -2.129 -10.123 -3.367 1.00 81.62 94 GLN A N 1
ATOM 700 C CA . GLN A 1 94 ? -1.171 -10.485 -2.336 1.00 81.62 94 GLN A CA 1
ATOM 701 C C . GLN A 1 94 ? -1.011 -12.005 -2.294 1.00 81.62 94 GLN A C 1
ATOM 703 O O . GLN A 1 94 ? -1.992 -12.747 -2.293 1.00 81.62 94 GLN A O 1
ATOM 708 N N . ARG A 1 95 ? 0.236 -12.472 -2.267 1.00 82.62 95 ARG A N 1
ATOM 709 C CA . ARG A 1 95 ? 0.619 -13.871 -2.071 1.00 82.62 95 ARG A CA 1
ATOM 710 C C . ARG A 1 95 ? 1.676 -13.925 -0.978 1.00 82.62 95 ARG A C 1
ATOM 712 O O . ARG A 1 95 ? 2.836 -13.598 -1.216 1.00 82.62 95 ARG A O 1
ATOM 719 N N . GLY A 1 96 ? 1.259 -14.314 0.226 1.00 83.38 96 GLY A N 1
ATOM 720 C CA . GLY A 1 96 ? 2.115 -14.238 1.408 1.00 83.38 96 GLY A CA 1
ATOM 721 C C . GLY A 1 96 ? 2.558 -12.798 1.657 1.00 83.38 96 GLY A C 1
ATOM 722 O O . GLY A 1 96 ? 1.724 -11.903 1.799 1.00 83.38 96 GLY A O 1
ATOM 723 N N . ASN A 1 97 ? 3.868 -12.579 1.668 1.00 76.75 97 ASN A N 1
ATOM 724 C CA . ASN A 1 97 ? 4.467 -11.264 1.844 1.00 76.75 97 ASN A CA 1
ATOM 725 C C . ASN A 1 97 ? 4.662 -10.480 0.540 1.00 76.75 97 ASN A C 1
ATOM 727 O O . ASN A 1 97 ? 5.058 -9.324 0.592 1.00 76.75 97 ASN A O 1
ATOM 731 N N . TYR A 1 98 ? 4.394 -11.069 -0.625 1.00 76.31 98 TYR A N 1
ATOM 732 C CA . TYR A 1 98 ? 4.529 -10.389 -1.910 1.00 76.31 98 TYR A CA 1
ATOM 733 C C . TYR A 1 98 ? 3.198 -9.790 -2.366 1.00 76.31 98 TYR A C 1
ATOM 735 O O . TYR A 1 98 ? 2.192 -10.494 -2.457 1.00 76.31 98 TYR A O 1
ATOM 743 N N . ILE A 1 99 ? 3.207 -8.506 -2.712 1.00 77.31 99 ILE A N 1
ATOM 744 C CA . ILE A 1 99 ? 2.088 -7.795 -3.322 1.00 77.31 99 ILE A CA 1
ATOM 745 C C . ILE A 1 99 ? 2.469 -7.409 -4.743 1.00 77.31 99 ILE A C 1
ATOM 747 O O . ILE A 1 99 ? 3.471 -6.740 -4.964 1.00 77.31 99 ILE A O 1
ATOM 751 N N . ARG A 1 100 ? 1.639 -7.795 -5.710 1.00 77.94 100 ARG A N 1
ATOM 752 C CA . ARG A 1 100 ? 1.722 -7.341 -7.099 1.00 77.94 100 ARG A CA 1
ATOM 753 C C . ARG A 1 100 ? 0.602 -6.350 -7.370 1.00 77.94 100 ARG A C 1
ATOM 755 O O . ARG A 1 100 ? -0.565 -6.708 -7.230 1.00 77.94 100 ARG A O 1
ATOM 762 N N . CYS A 1 101 ? 0.948 -5.143 -7.794 1.00 74.06 101 CYS A N 1
ATOM 763 C CA . CYS A 1 101 ? -0.009 -4.116 -8.189 1.00 74.06 101 CYS A CA 1
ATOM 764 C C . CYS A 1 101 ? -0.324 -4.224 -9.685 1.00 74.06 101 CYS A C 1
ATOM 766 O O . CYS A 1 101 ? 0.556 -4.437 -10.516 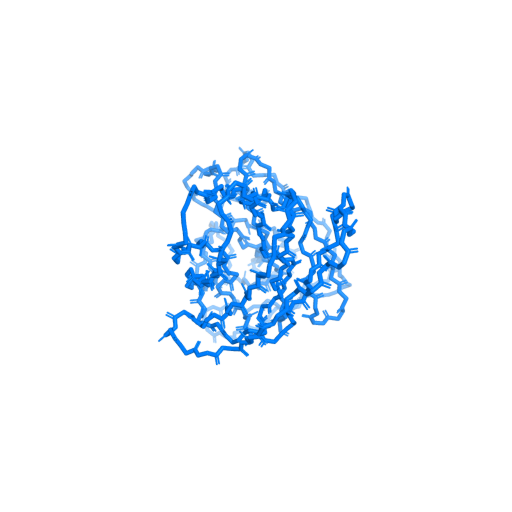1.00 74.06 101 CYS A O 1
ATOM 768 N N . TYR A 1 102 ? -1.593 -4.050 -10.032 1.00 68.75 102 TYR A N 1
ATOM 769 C CA . TYR A 1 102 ? -2.102 -4.006 -11.394 1.00 68.75 102 TYR A CA 1
ATOM 770 C C . TYR A 1 102 ? -2.704 -2.634 -11.661 1.00 68.75 102 TYR A C 1
ATOM 772 O O . TYR A 1 102 ? -3.447 -2.112 -10.836 1.00 68.75 102 TYR A O 1
ATOM 780 N N . GLY A 1 103 ? -2.420 -2.086 -12.841 1.00 58.88 103 GLY A N 1
ATOM 781 C CA . GLY A 1 103 ? -3.015 -0.830 -13.294 1.00 58.88 103 GLY A CA 1
ATOM 782 C C . GLY A 1 103 ? -2.283 0.430 -12.840 1.00 58.88 103 GLY A C 1
ATOM 783 O O . GLY A 1 103 ? -2.734 1.516 -13.205 1.00 58.88 103 GLY A O 1
ATOM 784 N N . THR A 1 104 ? -1.162 0.312 -12.100 1.00 55.47 104 THR A N 1
ATOM 785 C CA . THR A 1 104 ? -0.199 1.416 -11.996 1.00 55.47 104 THR A CA 1
ATOM 786 C C . THR A 1 104 ? 0.045 1.854 -13.427 1.00 55.47 104 THR A C 1
ATOM 788 O O . THR A 1 104 ? 0.441 1.029 -14.260 1.00 55.47 104 THR A O 1
ATOM 791 N N . GLY A 1 105 ? -0.374 3.081 -13.752 1.00 51.91 105 GLY A N 1
ATOM 792 C CA . GLY A 1 105 ? -0.211 3.612 -15.092 1.00 51.91 105 GLY A CA 1
ATOM 793 C C . GLY A 1 105 ? 1.222 3.326 -15.489 1.00 51.91 105 GLY A C 1
ATOM 794 O O . GLY A 1 105 ? 2.142 3.613 -14.726 1.00 51.91 105 GLY A O 1
ATOM 795 N N . TRP A 1 106 ? 1.390 2.631 -16.605 1.00 52.75 106 TRP A N 1
ATOM 796 C CA . TRP A 1 106 ? 2.692 2.510 -17.216 1.00 52.75 106 TRP A CA 1
ATOM 797 C C . TRP A 1 106 ? 3.219 3.933 -17.360 1.00 52.75 106 TRP A C 1
ATOM 799 O O . TRP A 1 106 ? 2.596 4.740 -18.053 1.00 52.75 106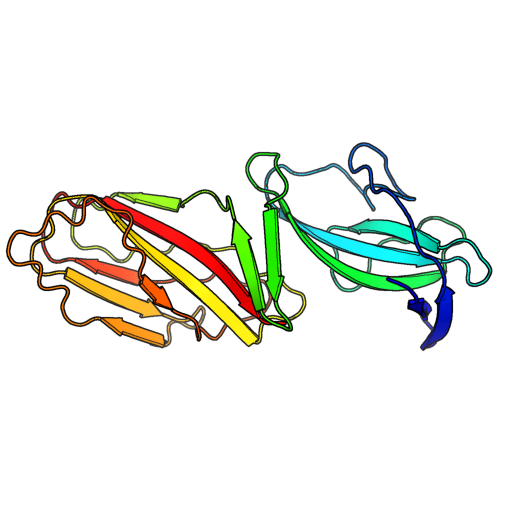 TRP A O 1
ATOM 809 N N . GLU A 1 107 ? 4.299 4.268 -16.664 1.00 55.28 107 GLU A N 1
ATOM 810 C CA . GLU A 1 107 ? 4.953 5.529 -16.942 1.00 55.28 107 GLU A CA 1
ATOM 811 C C . GLU A 1 107 ? 5.657 5.317 -18.288 1.00 55.28 107 GLU A C 1
ATOM 813 O O . GLU A 1 107 ? 6.626 4.558 -18.412 1.00 55.28 107 GLU A O 1
ATOM 818 N N . ILE A 1 108 ? 5.034 5.860 -19.338 1.00 51.91 108 ILE A N 1
ATOM 819 C CA . ILE A 1 108 ? 5.546 5.824 -20.706 1.00 51.91 108 ILE A CA 1
ATOM 820 C C . ILE A 1 108 ? 6.600 6.910 -20.795 1.00 51.91 108 ILE A C 1
ATOM 822 O O . ILE A 1 108 ? 6.314 8.092 -20.608 1.00 51.91 108 ILE A O 1
ATOM 826 N N . PHE A 1 109 ? 7.817 6.498 -21.106 1.00 54.69 109 PHE A N 1
ATOM 827 C CA . PHE A 1 109 ? 8.956 7.382 -21.174 1.00 54.69 109 PHE A CA 1
ATOM 828 C C . PHE A 1 109 ? 9.630 7.205 -22.528 1.00 54.69 109 PHE A C 1
ATOM 830 O O . PHE A 1 109 ? 10.310 6.219 -22.814 1.00 54.69 109 PHE A O 1
ATOM 837 N N . GLN A 1 110 ? 9.397 8.176 -23.401 1.00 51.31 110 GLN A N 1
ATOM 838 C CA . GLN A 1 110 ? 9.968 8.186 -24.735 1.00 51.31 110 GLN A CA 1
ATOM 839 C C . GLN A 1 110 ? 11.380 8.772 -24.676 1.00 51.31 110 GLN A C 1
ATOM 841 O O . GLN A 1 110 ? 11.572 9.862 -24.137 1.00 51.31 110 GLN A O 1
ATOM 846 N N . ILE A 1 111 ? 12.366 8.075 -25.244 1.00 52.88 111 ILE A N 1
ATOM 847 C CA . ILE A 1 111 ? 13.721 8.609 -25.374 1.00 52.88 111 ILE A CA 1
ATOM 848 C C . ILE A 1 111 ? 13.970 9.019 -26.831 1.00 52.88 111 ILE A C 1
ATOM 850 O O . ILE A 1 111 ? 13.834 8.215 -27.751 1.00 52.88 111 ILE A O 1
ATOM 854 N N . SER A 1 112 ? 14.361 10.279 -27.051 1.00 45.75 112 SER A N 1
ATOM 855 C CA . SER A 1 112 ? 14.790 10.787 -28.365 1.00 45.75 112 SER A CA 1
ATOM 856 C C . SER A 1 112 ? 16.298 10.630 -28.623 1.00 45.75 112 SER A C 1
ATOM 858 O O . SER A 1 112 ? 16.714 10.617 -29.777 1.00 45.75 112 SER A O 1
ATOM 860 N N . THR A 1 113 ? 17.111 10.495 -27.569 1.00 47.16 113 THR A N 1
ATOM 861 C CA . THR A 1 113 ? 18.585 10.373 -27.586 1.00 47.16 113 THR A CA 1
ATOM 862 C C . THR A 1 113 ? 19.084 9.743 -26.282 1.00 47.16 113 THR A C 1
ATOM 864 O O . THR A 1 113 ? 18.460 9.972 -25.248 1.00 47.16 113 THR A O 1
ATOM 867 N N . ALA A 1 114 ? 20.212 9.016 -26.314 1.00 44.78 114 ALA A N 1
ATOM 868 C CA . ALA A 1 114 ? 20.810 8.343 -25.153 1.00 44.78 114 ALA A CA 1
ATOM 869 C C . ALA A 1 114 ? 20.837 9.249 -23.910 1.00 44.78 114 ALA A C 1
ATOM 871 O O . ALA A 1 114 ? 21.546 10.252 -23.886 1.00 44.78 114 ALA A O 1
ATOM 872 N N . ASN A 1 115 ? 20.036 8.912 -22.899 1.00 50.06 115 ASN A N 1
ATOM 873 C CA . ASN A 1 115 ? 19.862 9.703 -21.684 1.00 50.06 115 ASN A CA 1
ATOM 874 C C . ASN A 1 115 ? 19.497 8.797 -20.508 1.00 50.06 115 ASN A C 1
ATOM 876 O O . ASN A 1 115 ? 18.852 7.771 -20.698 1.00 50.06 115 ASN A O 1
ATOM 880 N N . THR A 1 116 ? 19.844 9.230 -19.297 1.00 50.03 116 THR A N 1
ATOM 881 C CA . THR A 1 116 ? 19.299 8.681 -18.053 1.00 50.03 116 THR A CA 1
ATOM 882 C C . THR A 1 116 ? 17.867 9.169 -17.878 1.00 50.03 116 THR A C 1
ATOM 884 O O . THR A 1 116 ? 17.641 10.369 -17.715 1.00 50.03 116 THR A O 1
ATOM 887 N N . LEU A 1 117 ? 16.896 8.259 -17.874 1.00 52.97 117 LEU A N 1
ATOM 888 C CA . LEU A 1 117 ? 15.577 8.581 -17.343 1.00 52.97 117 LEU A CA 1
ATOM 889 C C . LEU A 1 117 ? 15.566 8.345 -15.830 1.00 52.97 117 LEU A C 1
ATOM 891 O O . LEU A 1 117 ? 16.043 7.309 -15.405 1.00 52.97 117 LEU A O 1
ATOM 895 N N . ASN A 1 118 ? 14.979 9.254 -15.050 1.00 52.09 118 ASN A N 1
ATOM 896 C CA . ASN A 1 118 ? 14.529 8.976 -13.689 1.00 52.09 118 ASN A CA 1
ATOM 897 C C . ASN A 1 118 ? 13.004 8.821 -13.711 1.00 52.09 118 ASN A C 1
ATOM 899 O O . ASN A 1 118 ? 12.289 9.806 -13.901 1.00 52.09 118 ASN A O 1
ATOM 903 N N . ALA A 1 119 ? 12.498 7.604 -13.549 1.00 53.06 119 ALA A N 1
ATOM 904 C CA . ALA A 1 119 ? 11.096 7.416 -13.190 1.00 53.06 119 ALA A CA 1
ATOM 905 C C . ALA A 1 119 ? 10.954 7.545 -11.675 1.00 53.06 119 ALA A C 1
ATOM 907 O O . ALA A 1 119 ? 11.868 7.168 -10.954 1.00 53.06 119 ALA A O 1
ATOM 908 N N . ASN A 1 120 ? 9.829 8.064 -11.196 1.00 54.97 120 ASN A N 1
ATOM 909 C CA . ASN A 1 120 ? 9.607 8.318 -9.777 1.00 54.97 120 ASN A CA 1
ATOM 910 C C . ASN A 1 120 ? 8.459 7.445 -9.301 1.00 54.97 120 ASN A C 1
ATOM 912 O O . ASN A 1 120 ? 7.301 7.845 -9.222 1.00 54.97 120 ASN A O 1
ATOM 916 N N . LEU A 1 121 ? 8.815 6.206 -9.013 1.00 61.28 121 LEU A N 1
ATOM 917 C CA . LEU A 1 121 ? 7.863 5.154 -8.752 1.00 61.28 121 LEU A CA 1
ATOM 918 C C . LEU A 1 121 ? 7.456 5.136 -7.260 1.00 61.28 121 LEU A C 1
ATOM 920 O O . LEU A 1 121 ? 8.331 5.061 -6.396 1.00 61.28 121 LEU A O 1
ATOM 924 N N . PRO A 1 122 ? 6.150 5.217 -6.928 1.00 63.34 122 PRO A N 1
ATOM 925 C CA . PRO A 1 122 ? 5.681 5.440 -5.560 1.00 63.34 122 PRO A CA 1
ATOM 926 C C . PRO A 1 122 ? 5.754 4.161 -4.715 1.00 63.34 122 PRO A C 1
ATOM 928 O O . PRO A 1 122 ? 4.926 3.262 -4.858 1.00 63.34 122 PRO A O 1
ATOM 931 N N . VAL A 1 123 ? 6.694 4.093 -3.775 1.00 67.38 123 VAL A N 1
ATOM 932 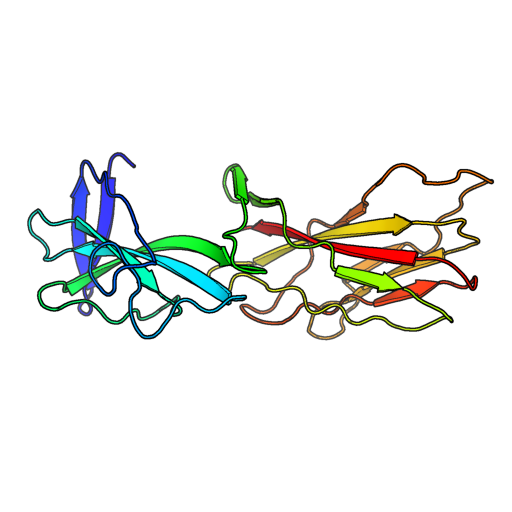C CA . VAL A 1 123 ? 6.856 2.947 -2.864 1.00 67.38 123 VAL A CA 1
ATOM 933 C C . VAL A 1 123 ? 5.917 3.062 -1.658 1.00 67.38 123 VAL A C 1
ATOM 935 O O . VAL A 1 123 ? 5.827 4.142 -1.068 1.00 67.38 123 VAL A O 1
ATOM 938 N N . PRO A 1 124 ? 5.229 1.981 -1.237 1.00 70.00 124 PRO A N 1
ATOM 939 C CA . PRO A 1 124 ? 4.442 2.015 -0.012 1.00 70.00 124 PRO A CA 1
ATOM 940 C C . PRO A 1 124 ? 5.338 2.306 1.205 1.00 70.00 124 PRO A C 1
ATOM 942 O O . PRO A 1 124 ? 6.287 1.560 1.465 1.00 70.00 124 PRO A O 1
ATOM 945 N N . PRO A 1 125 ? 5.022 3.328 2.016 1.00 69.19 125 PRO A N 1
ATOM 946 C CA . PRO A 1 125 ? 5.886 3.776 3.107 1.00 69.19 125 PRO A CA 1
ATOM 947 C C . PRO A 1 125 ? 5.715 2.953 4.392 1.00 69.19 125 PRO A C 1
ATOM 949 O O . PRO A 1 125 ? 6.057 3.427 5.468 1.00 69.19 125 PRO A O 1
ATOM 952 N N . VAL A 1 126 ? 5.107 1.766 4.331 1.00 67.00 126 VAL A N 1
ATOM 953 C CA . VAL A 1 126 ? 4.729 1.017 5.540 1.00 67.00 126 VAL A CA 1
ATOM 954 C C . VAL A 1 126 ? 5.751 -0.048 5.869 1.00 67.00 126 VAL A C 1
ATOM 956 O O . VAL A 1 126 ? 6.289 -0.041 6.967 1.00 67.00 126 VAL A O 1
ATOM 959 N N . ILE A 1 127 ? 6.016 -0.956 4.931 1.00 56.62 127 ILE A N 1
ATOM 960 C CA . ILE A 1 127 ? 7.021 -2.006 5.060 1.00 56.62 127 ILE A CA 1
ATOM 961 C C . ILE A 1 127 ? 7.350 -2.447 3.636 1.00 56.62 127 ILE A C 1
ATOM 963 O O . ILE A 1 127 ? 6.585 -3.171 3.007 1.00 56.62 127 ILE A O 1
ATOM 967 N N . THR A 1 128 ? 8.446 -1.937 3.091 1.00 57.03 128 THR A N 1
ATOM 968 C CA . THR A 1 128 ? 9.071 -2.506 1.902 1.00 57.03 128 THR A CA 1
ATOM 969 C C . THR A 1 128 ? 10.556 -2.647 2.182 1.00 57.03 128 THR A C 1
ATOM 971 O O . THR A 1 128 ? 11.254 -1.664 2.399 1.00 57.03 128 THR A O 1
ATOM 974 N N . LYS A 1 129 ? 11.036 -3.893 2.267 1.00 53.91 129 LYS A N 1
ATOM 975 C CA . LYS A 1 129 ? 12.482 -4.176 2.205 1.00 53.91 129 LYS A CA 1
ATOM 976 C C . LYS A 1 129 ? 12.954 -4.262 0.757 1.00 53.91 129 LYS A C 1
ATOM 978 O O . LYS A 1 129 ? 14.123 -4.038 0.470 1.00 53.91 129 LYS A O 1
ATOM 983 N N . GLU A 1 130 ? 12.027 -4.618 -0.131 1.00 60.81 130 GLU A N 1
ATOM 984 C CA . GLU A 1 130 ? 12.272 -4.954 -1.527 1.00 60.81 130 GLU A CA 1
ATOM 985 C C . GLU A 1 130 ? 11.059 -4.516 -2.359 1.00 60.81 130 GLU A C 1
ATOM 987 O O . GLU A 1 130 ? 9.906 -4.791 -1.991 1.00 60.81 130 GLU A O 1
ATOM 992 N N . CYS A 1 131 ? 11.304 -3.861 -3.492 1.00 61.41 131 CYS A N 1
ATOM 993 C CA . CYS A 1 131 ? 10.285 -3.610 -4.505 1.00 61.41 131 CYS A CA 1
ATOM 994 C C . CYS A 1 131 ? 10.535 -4.455 -5.761 1.00 61.41 131 CYS A C 1
ATOM 996 O O . CYS A 1 131 ? 11.647 -4.924 -6.013 1.00 61.41 131 CYS A O 1
ATOM 998 N N . VAL A 1 132 ? 9.472 -4.645 -6.546 1.00 66.31 132 VAL A N 1
ATOM 999 C CA . VAL A 1 132 ? 9.526 -5.306 -7.847 1.00 66.31 132 VAL A CA 1
ATOM 1000 C C . VAL A 1 132 ? 9.272 -4.288 -8.944 1.00 66.31 132 VAL A C 1
ATOM 1002 O O . VAL A 1 132 ? 8.181 -3.714 -9.033 1.00 66.31 132 VAL A O 1
ATOM 1005 N N . ILE A 1 133 ? 10.265 -4.102 -9.807 1.00 66.31 133 ILE A N 1
ATOM 1006 C CA . ILE A 1 133 ? 10.194 -3.196 -10.953 1.00 66.31 133 ILE A CA 1
ATOM 1007 C C . ILE A 1 133 ? 9.972 -4.023 -12.214 1.00 66.31 133 ILE A C 1
ATOM 1009 O O . ILE A 1 133 ? 10.639 -5.030 -12.426 1.00 66.31 133 ILE A O 1
ATOM 1013 N N . SER A 1 134 ? 9.031 -3.594 -13.051 1.00 68.62 134 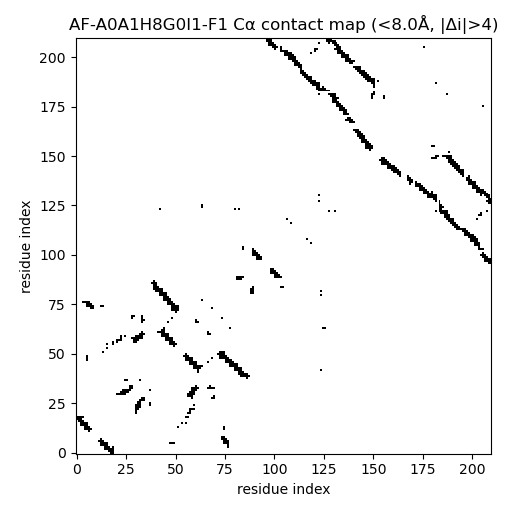SER A N 1
ATOM 1014 C CA . SER A 1 134 ? 8.785 -4.174 -14.370 1.00 68.62 134 SER A CA 1
ATOM 1015 C C . SER A 1 134 ? 9.124 -3.141 -15.432 1.00 68.62 134 SER A C 1
ATOM 1017 O O . SER A 1 134 ? 8.483 -2.090 -15.491 1.00 68.62 134 SER A O 1
ATOM 1019 N N . VAL A 1 135 ? 10.066 -3.471 -16.310 1.00 66.56 135 VAL A N 1
ATOM 1020 C CA . VAL A 1 135 ? 10.457 -2.628 -17.450 1.00 66.56 135 VAL A CA 1
ATOM 1021 C C . VAL A 1 135 ? 10.064 -3.327 -18.748 1.00 66.56 135 VAL A C 1
ATOM 1023 O O . VAL A 1 135 ? 10.315 -4.519 -18.902 1.00 66.56 135 VAL A O 1
ATOM 1026 N N . GLY A 1 136 ? 9.414 -2.601 -19.656 1.00 60.16 136 GLY A N 1
ATOM 1027 C CA . GLY A 1 136 ? 9.056 -3.049 -21.000 1.00 60.16 136 GLY A CA 1
ATOM 1028 C C . GLY A 1 136 ? 9.664 -2.149 -22.077 1.00 60.16 136 GLY A C 1
ATOM 1029 O O . GLY A 1 136 ? 9.947 -0.970 -21.845 1.00 60.16 136 GLY A O 1
ATOM 1030 N N . PHE A 1 137 ? 9.845 -2.720 -23.264 1.00 61.53 137 PHE A N 1
ATOM 1031 C CA . PHE A 1 137 ? 10.395 -2.050 -24.441 1.00 61.53 137 PHE A CA 1
ATOM 1032 C C . PHE A 1 137 ? 9.317 -1.984 -25.524 1.00 61.53 137 PHE A C 1
ATOM 1034 O O . PHE A 1 137 ? 8.622 -2.972 -25.750 1.00 61.53 137 PHE A O 1
ATOM 1041 N N . GLU A 1 138 ? 9.179 -0.842 -26.195 1.00 57.69 138 GLU A N 1
ATOM 1042 C CA . GLU A 1 138 ? 8.288 -0.688 -27.346 1.00 57.69 138 GLU A CA 1
ATOM 1043 C C . GLU A 1 138 ? 9.069 -0.039 -28.509 1.00 57.69 138 GLU A C 1
ATOM 1045 O O . GLU A 1 138 ? 9.470 1.125 -28.457 1.00 57.69 138 GLU A O 1
ATOM 1050 N N . GLY A 1 139 ? 9.318 -0.805 -29.578 1.00 52.81 139 GLY A N 1
ATOM 1051 C CA . GLY A 1 139 ? 10.010 -0.335 -30.788 1.00 52.81 139 GLY A CA 1
ATOM 1052 C C . GLY A 1 139 ? 11.146 -1.249 -31.263 1.00 52.81 139 GLY A C 1
ATOM 1053 O O . GLY A 1 139 ? 11.446 -2.266 -30.643 1.00 52.81 139 GLY A O 1
ATOM 1054 N N . SER A 1 140 ? 11.774 -0.893 -32.389 1.00 52.91 140 SER A N 1
ATOM 1055 C CA . SER A 1 140 ? 12.937 -1.617 -32.924 1.00 52.91 140 SER A CA 1
ATOM 1056 C C . SER A 1 140 ? 14.187 -1.179 -32.165 1.00 52.91 140 SER A C 1
ATOM 1058 O O . SER A 1 140 ? 14.615 -0.033 -32.293 1.00 52.91 140 SER A O 1
ATOM 1060 N N . VAL A 1 141 ? 14.751 -2.065 -31.348 1.00 50.44 141 VAL A N 1
ATOM 1061 C CA . VAL A 1 141 ? 15.979 -1.794 -30.590 1.00 50.44 141 VAL A CA 1
ATOM 1062 C C . VAL A 1 141 ? 17.202 -2.240 -31.401 1.00 50.44 141 VAL A C 1
ATOM 1064 O O . VAL A 1 141 ? 17.200 -3.327 -31.973 1.00 50.44 141 VAL A O 1
ATOM 1067 N N . GLY A 1 142 ? 18.238 -1.396 -31.474 1.00 54.00 142 GLY A N 1
ATOM 1068 C CA . GLY A 1 142 ? 19.611 -1.876 -31.684 1.00 54.00 142 GLY A CA 1
ATOM 1069 C C . GLY A 1 142 ? 20.164 -2.456 -30.375 1.00 54.00 142 GLY A C 1
ATOM 1070 O O . GLY A 1 142 ? 19.390 -2.832 -29.496 1.00 54.00 142 GLY A O 1
ATOM 1071 N N . GLU A 1 143 ? 21.484 -2.484 -30.182 1.00 57.66 143 GLU A N 1
ATOM 1072 C CA . GLU A 1 143 ? 22.054 -2.879 -28.884 1.00 57.66 143 GLU A CA 1
ATOM 1073 C C . GLU A 1 143 ? 21.608 -1.893 -27.783 1.00 57.66 143 GLU A C 1
ATOM 1075 O O . GLU A 1 143 ? 21.821 -0.676 -27.872 1.00 57.66 143 GLU A O 1
ATOM 1080 N N . ALA A 1 144 ? 20.944 -2.416 -26.751 1.00 60.16 144 ALA A N 1
ATOM 1081 C CA . ALA A 1 144 ? 20.449 -1.654 -25.608 1.00 60.16 144 ALA A CA 1
ATOM 1082 C C . ALA A 1 144 ? 20.950 -2.260 -24.293 1.00 60.16 144 ALA A C 1
AT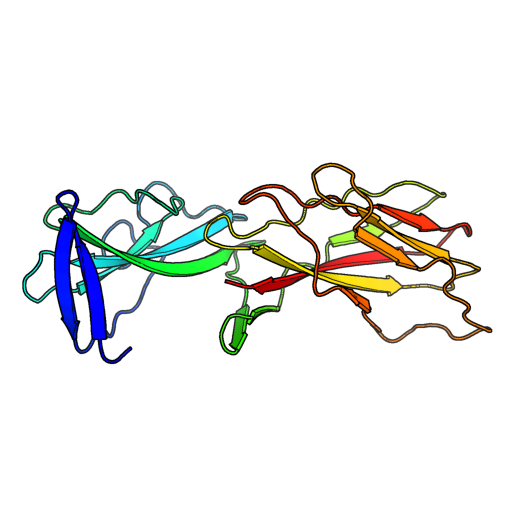OM 1084 O O . ALA A 1 144 ? 21.110 -3.476 -24.186 1.00 60.16 144 ALA A O 1
ATOM 1085 N N . ALA A 1 145 ? 21.156 -1.413 -23.284 1.00 62.25 145 ALA A N 1
ATOM 1086 C CA . ALA A 1 145 ? 21.499 -1.819 -21.929 1.00 62.25 145 ALA A CA 1
ATOM 1087 C C . ALA A 1 145 ? 20.466 -1.263 -20.937 1.00 62.25 145 ALA A C 1
ATOM 1089 O O . ALA A 1 145 ? 19.800 -0.258 -21.184 1.00 62.25 145 ALA A O 1
ATOM 1090 N N . LEU A 1 146 ? 20.313 -1.916 -19.792 1.00 68.50 146 LEU A N 1
ATOM 1091 C CA . LEU A 1 146 ? 19.471 -1.422 -18.708 1.00 68.50 146 LEU A CA 1
ATOM 1092 C C . LEU A 1 146 ? 20.274 -1.375 -17.429 1.00 68.50 146 LEU A C 1
ATOM 1094 O O . LEU A 1 146 ? 20.815 -2.390 -17.009 1.00 68.50 146 LEU A O 1
ATOM 1098 N N . THR A 1 147 ? 20.307 -0.206 -16.802 1.00 69.31 147 THR A N 1
ATOM 1099 C CA . THR A 1 147 ? 20.860 -0.035 -15.468 1.00 69.31 147 THR A CA 1
ATOM 1100 C C . THR A 1 147 ? 19.705 0.265 -14.514 1.00 69.31 147 THR A C 1
ATOM 1102 O O . THR A 1 147 ? 18.825 1.079 -14.772 1.00 69.31 147 THR A O 1
ATOM 1105 N N . VAL A 1 148 ? 19.640 -0.454 -13.406 1.00 68.00 148 VAL A N 1
ATOM 1106 C CA . VAL A 1 148 ? 18.699 -0.176 -12.325 1.00 68.00 148 VAL A CA 1
ATOM 1107 C C . VAL A 1 148 ? 19.537 0.290 -11.158 1.00 68.00 148 VAL A C 1
ATOM 1109 O O . VAL A 1 148 ? 20.416 -0.436 -10.692 1.00 68.00 148 VAL A O 1
ATOM 1112 N N . THR A 1 149 ? 19.277 1.512 -10.723 1.00 64.62 149 THR A N 1
ATOM 1113 C CA . THR A 1 149 ? 19.917 2.118 -9.564 1.00 64.62 149 THR A CA 1
ATOM 1114 C C . THR A 1 149 ? 18.957 2.138 -8.382 1.00 64.62 149 THR A C 1
ATOM 1116 O O . THR A 1 149 ? 17.742 2.080 -8.567 1.00 64.62 149 THR A O 1
ATOM 1119 N N . GLY A 1 150 ? 19.502 2.165 -7.171 1.00 58.19 150 GLY A N 1
ATOM 1120 C CA . GLY A 1 150 ? 18.754 2.438 -5.957 1.00 58.19 150 GLY A CA 1
ATOM 1121 C C . GLY A 1 150 ? 18.403 3.919 -5.887 1.00 58.19 150 GLY A C 1
ATOM 1122 O O . GLY A 1 150 ? 18.909 4.738 -6.659 1.00 58.19 150 GLY A O 1
ATOM 1123 N N . ASP A 1 151 ? 17.557 4.278 -4.932 1.00 60.72 151 ASP A N 1
ATOM 1124 C CA . ASP A 1 151 ? 17.265 5.676 -4.606 1.00 60.72 151 ASP A CA 1
ATOM 1125 C C . ASP A 1 151 ? 18.490 6.436 -4.066 1.00 60.72 151 ASP A C 1
ATOM 1127 O O . ASP A 1 151 ? 18.585 7.652 -4.219 1.00 60.72 151 ASP A O 1
ATOM 1131 N N . ASP A 1 152 ? 19.460 5.716 -3.506 1.00 63.97 152 ASP A N 1
ATOM 1132 C CA . ASP A 1 152 ? 20.787 6.205 -3.123 1.00 63.97 152 ASP A CA 1
ATOM 1133 C C . ASP A 1 152 ? 21.783 6.306 -4.299 1.00 63.97 152 ASP A C 1
ATOM 1135 O O . ASP A 1 152 ? 22.935 6.701 -4.110 1.00 63.97 152 ASP A O 1
ATOM 1139 N N . GLY A 1 153 ? 21.357 5.950 -5.515 1.00 64.44 153 GLY A N 1
ATOM 1140 C CA . GLY A 1 153 ? 22.189 5.928 -6.717 1.00 64.44 153 GLY A CA 1
ATOM 1141 C C . GLY A 1 153 ? 23.115 4.712 -6.832 1.00 64.44 153 GLY A C 1
ATOM 1142 O O . GLY A 1 153 ? 23.889 4.634 -7.788 1.00 64.44 153 GLY A O 1
ATOM 1143 N N . SER A 1 154 ? 23.051 3.753 -5.901 1.00 65.56 154 SER A N 1
ATOM 1144 C CA . SER A 1 154 ? 23.824 2.509 -5.979 1.00 65.56 154 SER A CA 1
ATOM 1145 C C . SER A 1 154 ? 23.374 1.643 -7.158 1.00 65.56 154 SER A C 1
ATOM 1147 O O . SER A 1 154 ? 22.211 1.664 -7.549 1.00 65.56 154 SER A O 1
ATOM 1149 N N . LEU A 1 155 ? 24.282 0.866 -7.755 1.00 69.06 155 LEU A N 1
ATOM 1150 C CA . LEU A 1 155 ? 23.915 -0.091 -8.801 1.00 69.06 155 LEU A CA 1
ATOM 1151 C C . LEU A 1 155 ? 23.202 -1.298 -8.181 1.00 69.06 155 LEU A C 1
ATOM 1153 O O . LEU A 1 155 ? 23.789 -2.008 -7.368 1.00 69.06 155 LEU A O 1
ATOM 1157 N N . ILE A 1 156 ? 21.975 -1.567 -8.622 1.00 65.69 156 ILE A N 1
ATOM 1158 C CA . ILE A 1 156 ? 21.154 -2.686 -8.140 1.00 65.69 156 ILE A CA 1
ATOM 1159 C C . ILE A 1 156 ? 21.135 -3.837 -9.136 1.00 65.69 156 ILE A C 1
ATOM 1161 O O . ILE A 1 156 ? 21.281 -4.998 -8.760 1.00 65.69 156 ILE A O 1
ATOM 1165 N N . ALA A 1 157 ? 20.952 -3.529 -10.418 1.00 63.00 157 ALA A N 1
ATOM 1166 C CA . ALA A 1 157 ? 20.975 -4.524 -11.478 1.00 63.00 157 ALA A CA 1
ATOM 1167 C C . ALA A 1 157 ? 21.446 -3.895 -12.784 1.00 63.00 157 ALA A C 1
ATOM 1169 O O . ALA A 1 157 ? 21.189 -2.723 -13.049 1.00 63.00 157 ALA A O 1
ATOM 1170 N N . GLN A 1 158 ? 22.109 -4.688 -13.620 1.00 70.50 158 GLN A N 1
ATOM 1171 C CA . GLN A 1 158 ? 22.510 -4.263 -14.952 1.00 70.50 158 GLN A CA 1
ATOM 1172 C C . GLN A 1 158 ? 22.256 -5.380 -15.960 1.00 70.50 158 GLN A C 1
ATOM 1174 O O . GLN A 1 158 ? 22.670 -6.518 -15.752 1.00 70.50 158 GLN A O 1
ATOM 1179 N N . ILE A 1 159 ? 21.607 -5.042 -17.068 1.00 66.19 159 ILE A N 1
ATOM 1180 C CA . ILE A 1 159 ? 21.609 -5.831 -18.294 1.00 66.19 159 ILE A CA 1
ATOM 1181 C C . ILE A 1 159 ? 22.557 -5.121 -19.248 1.00 66.19 159 ILE A C 1
ATOM 1183 O O . ILE A 1 159 ? 22.281 -4.009 -19.691 1.00 66.19 159 ILE A O 1
ATOM 1187 N N . THR A 1 160 ? 23.694 -5.750 -19.523 1.00 62.22 160 THR A N 1
ATOM 1188 C CA . THR A 1 160 ? 24.781 -5.168 -20.321 1.00 62.22 160 THR A CA 1
ATOM 1189 C C . THR A 1 160 ? 24.539 -5.255 -21.822 1.00 62.22 160 THR A C 1
ATOM 1191 O O . THR A 1 160 ? 25.124 -4.475 -22.562 1.00 62.22 160 THR A O 1
ATOM 1194 N N . SER A 1 161 ? 23.666 -6.162 -22.272 1.00 58.75 161 SER A N 1
ATOM 1195 C CA . SER A 1 161 ? 23.203 -6.219 -23.659 1.00 58.75 161 SER A CA 1
ATOM 1196 C C . SER A 1 161 ? 21.826 -6.880 -23.756 1.00 58.75 161 SER A C 1
ATOM 1198 O O . SER A 1 161 ? 21.563 -7.914 -23.140 1.00 58.75 161 SER A O 1
ATOM 1200 N N . ILE A 1 162 ? 20.942 -6.276 -24.544 1.00 60.97 162 ILE A N 1
ATOM 1201 C CA . ILE A 1 162 ? 19.706 -6.879 -25.044 1.00 60.97 162 ILE A CA 1
ATOM 1202 C C . ILE A 1 162 ? 19.920 -7.074 -26.546 1.00 60.97 162 ILE A C 1
ATOM 1204 O O . ILE A 1 162 ? 19.675 -6.167 -27.338 1.00 60.97 162 ILE A O 1
ATOM 1208 N N . ASN A 1 163 ? 20.445 -8.242 -26.929 1.00 53.44 163 ASN A N 1
ATOM 1209 C CA . ASN A 1 163 ? 20.643 -8.606 -28.332 1.00 53.44 163 ASN A CA 1
ATOM 1210 C C . ASN A 1 163 ? 19.341 -9.171 -28.902 1.00 53.44 163 ASN A C 1
ATOM 1212 O O . ASN A 1 163 ? 18.995 -10.327 -28.667 1.00 53.44 163 ASN A O 1
ATOM 1216 N N . GLY A 1 164 ? 18.613 -8.341 -29.644 1.00 46.38 164 GLY A N 1
ATOM 1217 C CA . GLY A 1 164 ? 17.548 -8.799 -30.524 1.00 46.38 164 GLY A CA 1
ATOM 1218 C C . GLY A 1 164 ? 18.095 -8.946 -31.936 1.00 46.38 164 GLY A C 1
ATOM 1219 O O . GLY A 1 164 ? 18.159 -7.957 -32.657 1.00 46.38 164 GLY A O 1
ATOM 1220 N N . ASP A 1 165 ? 18.448 -10.156 -32.368 1.00 39.78 165 ASP A N 1
ATOM 1221 C CA . ASP A 1 165 ? 18.562 -10.439 -33.804 1.00 39.78 165 ASP A CA 1
ATOM 1222 C C . ASP A 1 165 ? 17.176 -10.238 -34.436 1.00 39.78 165 ASP A C 1
ATOM 1224 O O . ASP A 1 165 ? 16.362 -11.158 -34.444 1.00 39.78 165 ASP A O 1
ATOM 1228 N N . ASN A 1 166 ? 16.866 -9.021 -34.902 1.00 40.16 166 ASN A N 1
ATOM 1229 C CA . ASN A 1 166 ? 15.641 -8.667 -35.636 1.00 40.16 166 ASN A CA 1
ATOM 1230 C C . ASN A 1 166 ? 14.317 -9.205 -35.042 1.00 40.16 166 ASN A C 1
ATOM 1232 O O . ASN A 1 166 ? 13.334 -9.392 -35.759 1.00 40.16 166 ASN A O 1
ATOM 1236 N N . GLN A 1 167 ? 14.250 -9.439 -33.733 1.00 38.81 167 GLN A N 1
ATOM 1237 C CA . GLN A 1 167 ? 12.999 -9.740 -33.051 1.00 38.81 167 GLN A CA 1
ATOM 1238 C C . GLN A 1 167 ? 12.432 -8.403 -32.600 1.00 38.81 167 GLN A C 1
ATOM 1240 O O . GLN A 1 167 ? 12.880 -7.814 -31.618 1.00 38.81 167 GLN A O 1
ATOM 1245 N N . SER A 1 168 ? 11.442 -7.907 -33.334 1.00 36.72 168 SER A N 1
ATOM 1246 C CA . SER A 1 168 ? 10.512 -6.944 -32.773 1.00 36.72 168 SER A CA 1
ATOM 1247 C C . SER A 1 168 ? 9.977 -7.549 -31.471 1.00 36.72 168 SER A C 1
ATOM 1249 O O . SER A 1 168 ? 9.224 -8.526 -31.513 1.00 36.72 168 SER A O 1
ATOM 1251 N N . ILE A 1 169 ? 10.379 -7.017 -30.313 1.00 42.47 169 ILE A N 1
ATOM 1252 C CA . ILE A 1 169 ? 9.723 -7.323 -29.038 1.00 42.47 169 ILE A CA 1
ATOM 1253 C C . ILE A 1 169 ? 8.377 -6.582 -29.089 1.00 42.47 169 ILE A C 1
ATOM 1255 O O . ILE A 1 169 ? 8.188 -5.508 -28.535 1.00 42.47 169 ILE A O 1
ATOM 1259 N N . THR A 1 170 ? 7.462 -7.102 -29.914 1.00 39.94 170 THR A N 1
ATOM 1260 C CA . THR A 1 170 ? 6.114 -6.557 -30.155 1.00 39.94 170 THR A CA 1
ATOM 1261 C C . THR A 1 170 ? 5.125 -7.080 -29.118 1.00 39.94 170 THR A C 1
ATOM 1263 O O . THR A 1 170 ? 3.976 -6.643 -29.063 1.00 39.94 170 THR A O 1
ATOM 1266 N N . ARG A 1 171 ? 5.547 -8.036 -28.281 1.00 38.41 171 ARG A N 1
ATOM 1267 C CA . ARG A 1 171 ? 4.866 -8.345 -27.025 1.00 38.41 171 ARG A CA 1
ATOM 1268 C C . ARG A 1 171 ? 5.459 -7.466 -25.939 1.00 38.41 171 ARG A C 1
ATOM 1270 O O . ARG A 1 171 ? 6.653 -7.210 -25.935 1.00 38.41 171 ARG A O 1
ATOM 1277 N N . LYS A 1 172 ? 4.618 -7.057 -24.989 1.00 46.97 172 LYS A N 1
ATOM 1278 C CA . LYS A 1 172 ? 5.026 -6.473 -23.704 1.00 46.97 172 LYS A CA 1
ATOM 1279 C C . LYS A 1 172 ? 5.792 -7.508 -22.870 1.00 46.97 172 LYS A C 1
ATOM 1281 O O . LYS A 1 172 ? 5.320 -7.908 -21.807 1.00 46.97 172 LYS A O 1
ATOM 1286 N N . ASP A 1 173 ? 6.921 -7.988 -23.371 1.00 48.00 173 ASP A N 1
ATOM 1287 C CA . ASP A 1 173 ? 7.809 -8.879 -22.649 1.00 48.00 173 ASP A CA 1
ATOM 1288 C C . ASP A 1 173 ? 8.511 -8.006 -21.610 1.00 48.00 173 ASP A C 1
ATOM 1290 O O . ASP A 1 173 ? 9.463 -7.278 -21.884 1.00 48.00 173 ASP A O 1
ATOM 1294 N N . SER A 1 174 ? 7.914 -7.966 -20.422 1.00 54.34 174 SER A N 1
ATOM 1295 C CA . SER A 1 174 ? 8.418 -7.197 -19.298 1.00 54.34 174 SER A CA 1
ATOM 1296 C C . SER A 1 174 ? 9.502 -7.979 -18.576 1.00 54.34 174 SER A C 1
ATOM 1298 O O . SER A 1 174 ? 9.283 -9.132 -18.199 1.00 54.34 174 SER A O 1
ATOM 1300 N N . ILE A 1 175 ? 10.627 -7.330 -18.301 1.00 59.66 175 ILE A N 1
ATOM 1301 C CA . ILE A 1 175 ? 11.646 -7.860 -17.398 1.00 59.66 175 ILE A CA 1
ATOM 1302 C C . ILE A 1 175 ? 11.274 -7.422 -15.976 1.00 59.66 175 ILE A C 1
ATOM 1304 O O . ILE A 1 175 ? 11.183 -6.223 -15.702 1.00 59.66 175 ILE A O 1
ATOM 1308 N N . GLU A 1 176 ? 11.014 -8.390 -15.087 1.00 63.09 176 GLU A N 1
ATOM 1309 C CA . GLU A 1 176 ? 10.714 -8.154 -13.666 1.00 63.09 176 GLU A CA 1
ATOM 1310 C C . GLU A 1 176 ? 11.986 -8.304 -12.812 1.00 63.09 176 GLU A C 1
ATOM 1312 O O . GLU A 1 176 ? 12.580 -9.379 -12.740 1.00 63.09 176 GLU A O 1
ATOM 1317 N N . PHE A 1 177 ? 12.376 -7.239 -12.112 1.00 62.47 177 PHE A N 1
ATOM 1318 C CA . PHE A 1 177 ? 13.455 -7.238 -11.123 1.00 62.47 177 PHE A CA 1
ATOM 1319 C C . PHE A 1 177 ? 12.846 -7.290 -9.729 1.00 62.47 177 PHE A C 1
ATOM 1321 O O . PHE A 1 177 ? 12.098 -6.388 -9.373 1.00 62.47 177 PHE A O 1
ATOM 1328 N N . ILE A 1 178 ? 13.139 -8.335 -8.951 1.00 57.50 178 ILE A N 1
ATOM 1329 C CA . ILE A 1 178 ? 12.407 -8.647 -7.706 1.00 57.50 178 ILE A CA 1
ATOM 1330 C C . ILE A 1 178 ? 13.086 -8.094 -6.439 1.00 57.50 178 ILE A C 1
ATOM 1332 O O . ILE A 1 178 ? 12.445 -7.981 -5.398 1.00 57.50 178 ILE A O 1
ATOM 1336 N N . TYR A 1 179 ? 14.368 -7.743 -6.528 1.00 62.09 179 TYR A N 1
ATOM 1337 C CA . TYR A 1 179 ? 15.207 -7.411 -5.377 1.00 62.09 179 TYR A CA 1
ATOM 1338 C C . TYR A 1 179 ? 15.856 -6.042 -5.550 1.00 62.09 179 TYR A C 1
ATOM 1340 O O . TYR A 1 179 ? 17.068 -5.934 -5.718 1.00 62.09 179 TYR A O 1
ATOM 1348 N N . VAL A 1 180 ? 15.032 -4.996 -5.543 1.00 60.28 180 VAL A N 1
ATOM 1349 C CA . VAL A 1 180 ? 15.521 -3.618 -5.480 1.00 60.28 180 VAL A CA 1
ATOM 1350 C C . VAL A 1 180 ? 15.349 -3.124 -4.043 1.00 60.28 180 VAL A C 1
ATOM 1352 O O . VAL A 1 180 ? 14.204 -3.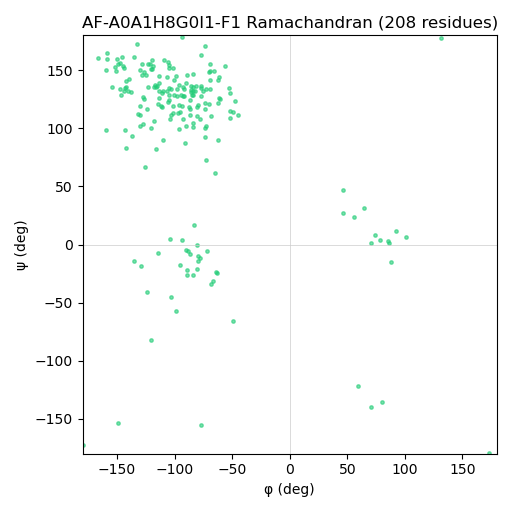054 -3.590 1.00 60.28 180 VAL A O 1
ATOM 1355 N N . PRO A 1 181 ? 16.437 -2.854 -3.297 1.00 61.41 181 PRO A N 1
ATOM 1356 C CA . PRO A 1 181 ? 16.356 -2.245 -1.976 1.00 61.41 181 PRO A CA 1
ATOM 1357 C C . PRO A 1 181 ? 15.892 -0.793 -2.109 1.00 61.41 181 PRO A C 1
ATOM 1359 O O . PRO A 1 181 ? 16.245 -0.104 -3.064 1.00 61.41 181 PRO A O 1
ATOM 1362 N N . VAL A 1 182 ? 15.057 -0.351 -1.170 1.00 59.34 182 VAL A N 1
ATOM 1363 C CA . VAL A 1 182 ? 14.355 0.936 -1.246 1.00 59.34 182 VAL A CA 1
ATOM 1364 C C . VAL A 1 182 ? 14.326 1.605 0.119 1.00 59.34 182 VAL A C 1
ATOM 1366 O O . VAL A 1 182 ? 14.126 0.934 1.135 1.00 59.34 182 VAL A O 1
ATOM 1369 N N . THR A 1 183 ? 14.459 2.928 0.159 1.00 62.72 183 THR A N 1
ATOM 1370 C CA . THR A 1 183 ? 14.105 3.700 1.352 1.00 62.72 183 THR A CA 1
ATOM 1371 C C . THR A 1 183 ? 12.586 3.849 1.426 1.00 62.72 183 THR A C 1
ATOM 1373 O O . THR A 1 183 ? 11.901 4.109 0.437 1.00 62.72 183 THR A O 1
ATOM 1376 N N . LEU A 1 184 ? 12.015 3.674 2.618 1.00 60.28 184 LEU A N 1
ATOM 1377 C CA . LEU A 1 184 ? 10.566 3.748 2.808 1.00 60.28 184 LEU A CA 1
ATOM 1378 C C . LEU A 1 184 ? 10.024 5.129 2.419 1.00 60.28 184 LEU A C 1
ATOM 1380 O O . LEU A 1 184 ? 10.448 6.148 2.959 1.00 60.28 184 LEU A O 1
ATOM 1384 N N . GLY A 1 185 ? 9.042 5.146 1.514 1.00 51.97 185 GLY A N 1
ATOM 1385 C CA . GLY A 1 185 ? 8.387 6.375 1.066 1.00 51.97 185 GLY A CA 1
ATOM 1386 C C . GLY A 1 185 ? 9.221 7.246 0.123 1.00 51.97 185 GLY A C 1
ATOM 1387 O O . GLY A 1 185 ? 8.794 8.362 -0.174 1.00 51.97 185 GLY A O 1
ATOM 1388 N N . SER A 1 186 ? 10.377 6.763 -0.350 1.00 53.34 186 SER A N 1
ATOM 1389 C CA . SER A 1 186 ? 11.142 7.439 -1.396 1.00 53.34 186 SER A CA 1
ATOM 1390 C C . SER A 1 186 ? 10.523 7.214 -2.779 1.00 53.34 186 SER A C 1
ATOM 1392 O O . SER A 1 186 ? 9.686 6.330 -2.999 1.00 53.34 186 SER A O 1
ATOM 1394 N N . LEU A 1 187 ? 10.930 8.063 -3.720 1.00 52.69 187 LEU A N 1
ATOM 1395 C CA . LEU A 1 187 ? 10.742 7.816 -5.141 1.00 52.69 187 LEU A CA 1
ATOM 1396 C C . LEU A 1 187 ? 11.911 6.952 -5.606 1.00 52.69 187 LEU A C 1
ATOM 1398 O O . LEU A 1 187 ? 13.065 7.293 -5.356 1.00 52.69 187 LEU A O 1
ATOM 1402 N N . LEU A 1 188 ? 11.621 5.842 -6.279 1.00 52.22 188 LEU A N 1
ATOM 1403 C CA . LEU A 1 188 ? 12.671 4.980 -6.812 1.00 52.22 188 LEU A CA 1
ATOM 1404 C C . LEU A 1 188 ? 13.118 5.427 -8.186 1.00 52.22 188 LEU A C 1
ATOM 1406 O O . LEU A 1 188 ? 12.367 5.239 -9.139 1.00 52.22 188 LEU A O 1
ATOM 1410 N N . GLY A 1 189 ? 14.350 5.923 -8.280 1.00 52.22 189 GLY A N 1
ATOM 1411 C CA . GLY A 1 189 ? 14.996 6.239 -9.548 1.00 52.22 189 GLY A CA 1
ATOM 1412 C C . GLY A 1 189 ? 15.699 5.026 -10.155 1.00 52.22 189 GLY A C 1
ATOM 1413 O O . GLY A 1 189 ? 16.680 4.539 -9.605 1.00 52.22 189 GLY A O 1
ATOM 1414 N N . TYR A 1 190 ? 15.257 4.569 -11.325 1.00 52.09 190 TYR A N 1
ATOM 1415 C CA . TYR A 1 190 ? 16.002 3.617 -12.160 1.00 52.09 190 TYR A CA 1
ATOM 1416 C C . TYR A 1 190 ? 16.435 4.298 -13.461 1.00 52.09 190 TYR A C 1
ATOM 1418 O O . TYR A 1 190 ? 15.671 5.105 -13.975 1.00 52.09 190 TYR A O 1
ATOM 1426 N N . SER A 1 191 ? 17.614 3.959 -14.001 1.00 51.28 191 SER A N 1
ATOM 1427 C CA . SER A 1 191 ? 18.255 4.661 -15.125 1.00 51.28 191 SER A CA 1
ATOM 1428 C C . SER A 1 191 ? 18.500 3.765 -16.351 1.00 51.28 191 SER A C 1
ATOM 1430 O O . SER A 1 191 ? 19.473 3.025 -16.446 1.00 51.28 191 SER A O 1
ATOM 1432 N N . LEU A 1 192 ? 17.640 3.854 -17.368 1.00 52.53 192 LEU A N 1
ATOM 1433 C CA . LEU A 1 192 ? 17.808 3.086 -18.612 1.00 52.53 192 LEU A CA 1
ATOM 1434 C C . LEU A 1 192 ? 18.760 3.803 -19.590 1.00 52.53 192 LEU A C 1
ATOM 1436 O O . LEU A 1 192 ? 18.565 4.983 -19.854 1.00 52.53 192 LEU A O 1
ATOM 1440 N N . SER A 1 193 ? 19.739 3.096 -20.173 1.00 51.28 193 SER A N 1
ATOM 1441 C CA . SER A 1 193 ? 20.710 3.651 -21.135 1.00 51.28 193 SER A CA 1
ATOM 1442 C C . SER A 1 193 ? 20.700 2.882 -22.464 1.00 51.28 193 SER A C 1
ATOM 1444 O O . SER A 1 193 ? 21.073 1.714 -22.511 1.00 51.28 193 SER A O 1
ATOM 1446 N N . HIS A 1 194 ? 20.331 3.531 -23.568 1.00 51.34 194 HIS A N 1
ATOM 1447 C CA . HIS A 1 194 ? 20.261 2.907 -24.899 1.00 51.34 194 HIS A CA 1
ATOM 1448 C C . HIS A 1 194 ? 21.195 3.602 -25.904 1.00 51.34 194 HIS A C 1
ATOM 1450 O O . HIS A 1 194 ? 21.421 4.805 -25.796 1.00 51.34 194 HIS A O 1
ATOM 1456 N N . ASN A 1 195 ? 21.696 2.867 -26.905 1.00 49.81 195 ASN A N 1
ATOM 1457 C CA . ASN A 1 195 ? 22.643 3.397 -27.899 1.00 49.81 195 ASN A CA 1
ATOM 1458 C C . ASN A 1 195 ? 22.013 3.688 -29.279 1.00 49.81 195 ASN A C 1
ATOM 1460 O O . ASN A 1 195 ? 22.729 4.049 -30.209 1.00 49.81 195 ASN A O 1
ATOM 1464 N N . THR A 1 196 ? 20.689 3.541 -29.445 1.00 48.41 196 THR A N 1
ATOM 1465 C CA . THR A 1 196 ? 20.009 3.671 -30.756 1.00 48.41 196 THR A CA 1
ATOM 1466 C C . THR A 1 196 ? 18.804 4.614 -30.693 1.00 48.41 196 THR A C 1
ATOM 1468 O O . THR A 1 196 ? 17.853 4.343 -29.967 1.00 48.41 196 THR A O 1
ATOM 1471 N N . ALA A 1 197 ? 18.809 5.708 -31.461 1.00 49.16 197 ALA A N 1
ATOM 1472 C CA . ALA A 1 197 ? 17.710 6.684 -31.506 1.00 49.16 197 ALA A CA 1
ATOM 1473 C C . ALA A 1 197 ? 16.374 6.074 -31.999 1.00 49.16 197 ALA A C 1
ATOM 1475 O O . ALA A 1 197 ? 16.372 5.252 -32.911 1.00 49.16 197 ALA A O 1
ATOM 1476 N N . GLY A 1 198 ? 15.236 6.518 -31.438 1.00 53.41 198 GLY A N 1
ATOM 1477 C CA . GLY A 1 198 ? 13.883 6.169 -31.918 1.00 53.41 198 GLY A CA 1
ATOM 1478 C C . GLY A 1 198 ? 13.120 5.083 -31.140 1.00 53.41 198 GLY A C 1
ATOM 1479 O O . GLY A 1 198 ? 12.037 4.687 -31.562 1.00 53.41 198 GLY A O 1
ATOM 1480 N N . THR A 1 199 ? 13.642 4.606 -30.010 1.00 53.75 199 THR A N 1
ATOM 1481 C CA . THR A 1 199 ? 13.010 3.575 -29.164 1.00 53.75 199 THR A CA 1
ATOM 1482 C C . THR A 1 199 ? 12.152 4.179 -28.049 1.00 53.75 199 THR A C 1
ATOM 1484 O O . THR A 1 199 ? 12.602 5.084 -27.345 1.00 53.75 199 THR A O 1
ATOM 1487 N N . THR A 1 200 ? 10.948 3.643 -27.828 1.00 54.53 200 THR A N 1
ATOM 1488 C CA . THR A 1 200 ? 10.104 4.005 -26.677 1.00 54.53 200 THR A CA 1
ATOM 1489 C C . THR A 1 200 ? 10.321 2.988 -25.560 1.00 54.53 200 THR A C 1
ATOM 1491 O O . THR A 1 200 ? 10.396 1.785 -25.810 1.00 54.53 200 THR A O 1
ATOM 1494 N N . PHE A 1 201 ? 10.430 3.445 -24.315 1.00 57.34 201 PHE A N 1
ATOM 1495 C CA . PHE A 1 201 ? 10.429 2.540 -23.171 1.00 57.34 201 PHE A CA 1
ATOM 1496 C C . PHE A 1 201 ? 9.258 2.851 -22.251 1.00 57.34 201 PHE A C 1
ATOM 1498 O O . PHE A 1 201 ? 8.639 3.918 -22.278 1.00 57.34 201 PHE A O 1
ATOM 1505 N N . THR A 1 202 ? 8.895 1.859 -21.457 1.00 57.62 202 THR A N 1
ATOM 1506 C CA . THR A 1 202 ? 7.809 1.988 -20.506 1.00 57.62 202 THR A CA 1
ATOM 1507 C C . THR A 1 202 ? 8.145 1.208 -19.240 1.00 57.62 202 THR A C 1
ATOM 1509 O O . THR A 1 202 ? 8.565 0.055 -19.311 1.00 57.62 202 THR A O 1
ATOM 1512 N N . GLY A 1 203 ? 7.979 1.813 -18.065 1.00 58.88 203 GLY A N 1
ATOM 1513 C CA . GLY A 1 203 ? 8.266 1.148 -16.791 1.00 58.88 203 GLY A CA 1
ATOM 1514 C C . GLY A 1 203 ? 7.187 1.379 -15.743 1.00 58.88 203 GLY A C 1
ATOM 1515 O O . GLY A 1 203 ? 6.337 2.258 -15.879 1.00 58.88 203 GLY A O 1
ATOM 1516 N N . ARG A 1 204 ? 7.174 0.523 -14.719 1.00 61.12 204 ARG A N 1
ATOM 1517 C CA . ARG A 1 204 ? 6.251 0.613 -13.579 1.00 61.12 204 ARG A CA 1
ATOM 1518 C C . ARG A 1 204 ? 6.790 -0.129 -12.359 1.00 61.12 204 ARG A C 1
ATOM 1520 O O . ARG A 1 204 ? 7.549 -1.092 -12.498 1.00 61.12 204 ARG A O 1
ATOM 1527 N N . ILE A 1 205 ? 6.280 0.212 -11.173 1.00 61.50 205 ILE A N 1
ATOM 1528 C CA . ILE A 1 205 ? 6.294 -0.734 -10.047 1.00 61.50 205 ILE A CA 1
ATOM 1529 C C . ILE A 1 205 ? 5.300 -1.831 -10.391 1.00 61.50 205 ILE A C 1
ATOM 1531 O O . ILE A 1 205 ? 4.113 -1.561 -10.597 1.00 61.50 205 ILE A O 1
ATOM 1535 N N . ALA A 1 206 ? 5.792 -3.063 -10.445 1.00 63.25 206 ALA A N 1
ATOM 1536 C CA . ALA A 1 206 ? 4.957 -4.248 -10.557 1.00 63.25 206 ALA A CA 1
ATOM 1537 C C . ALA A 1 206 ? 4.547 -4.786 -9.185 1.00 63.25 206 ALA A C 1
ATOM 1539 O O . ALA A 1 206 ? 3.502 -5.419 -9.073 1.00 63.25 206 ALA A O 1
ATOM 1540 N N . GLY A 1 207 ? 5.322 -4.540 -8.130 1.00 64.31 207 GLY A N 1
ATOM 1541 C CA . GLY A 1 207 ? 4.975 -5.014 -6.797 1.00 64.31 207 GLY A CA 1
ATOM 1542 C C . GLY A 1 207 ? 5.966 -4.630 -5.710 1.00 64.31 207 GLY A C 1
ATOM 1543 O O . GLY A 1 207 ? 6.890 -3.858 -5.936 1.00 64.31 207 GLY A O 1
ATOM 1544 N N . PHE A 1 208 ? 5.766 -5.178 -4.519 1.00 66.12 208 PHE A N 1
ATOM 1545 C CA . PHE A 1 208 ? 6.614 -4.977 -3.349 1.00 66.12 208 PHE A CA 1
ATOM 1546 C C . PHE A 1 208 ? 6.427 -6.105 -2.334 1.00 66.12 208 PHE A C 1
ATOM 1548 O O . PHE A 1 208 ? 5.472 -6.879 -2.428 1.00 66.12 208 PHE A O 1
ATOM 1555 N N . ARG A 1 209 ? 7.350 -6.222 -1.375 1.00 64.81 209 ARG A N 1
ATOM 1556 C CA . ARG A 1 209 ? 7.268 -7.202 -0.285 1.00 64.81 209 ARG A CA 1
ATOM 1557 C C . ARG A 1 209 ? 7.149 -6.538 1.081 1.00 64.81 209 ARG A C 1
ATOM 1559 O O . ARG A 1 209 ? 7.897 -5.604 1.351 1.00 64.81 209 ARG A O 1
ATOM 1566 N N . ILE A 1 210 ? 6.243 -7.061 1.910 1.00 64.31 210 ILE A N 1
ATOM 1567 C CA . ILE A 1 210 ? 5.996 -6.665 3.309 1.00 64.31 210 ILE A CA 1
ATOM 1568 C C . ILE A 1 210 ? 6.873 -7.499 4.252 1.00 64.31 210 ILE A C 1
ATOM 1570 O O . ILE A 1 210 ? 6.966 -8.728 4.051 1.00 64.31 210 ILE A O 1
#

Nearest PDB structures (foldseek):
  5w6h-assembly1_C  TM=3.591E-01  e=1.107E-01  Kuttervirus CBA120
  2zew-assembly1_B  TM=3.805E-01  e=3.331E-01  Caldanaerobius polysaccharolyticus
  7ear-assembly1_A  TM=3.578E-01  e=2.593E-01  Bacillus thuringiensis
  7kwb-assembly1_A  TM=2.859E-01  e=1.571E-01  Bacteroides thetaiotaomicron
  8h3s-assembly1_A  TM=4.083E-01  e=9.069E-01  Homo sapiens

Secondary structure (DSSP, 8-state):
--EEEEE-TT--EEEEES------TTSBSTTEESSS---SSEEEEEEEEE-SSS-EEEEEES-SS---PPTT--EEEEEEEEEEETTEEPEEEEETTEEEEE----EEEE-SSS------EE--SSS-SEEEEEEEEES--SSEEEEEE-TTS-EEEEEEEE--SS----S--PEEEEEE---TT-EE--EEEESSTT-EEEEEEEEEE-

Solvent-accessible surface area (backbone atoms only — not comparable to full-atom values): 11760 Å² total; per-residue (Å²): 97,72,60,49,74,24,35,31,95,88,65,55,74,38,81,47,63,70,66,81,81,74,75,39,71,92,42,72,28,77,26,6,23,38,71,94,73,86,69,47,66,45,66,34,24,36,26,42,35,20,58,75,81,82,59,72,42,36,32,40,16,82,39,85,86,70,62,68,68,49,91,77,42,57,24,40,31,82,75,49,70,44,45,28,48,88,74,38,73,45,49,67,50,74,59,89,49,40,35,38,48,42,78,62,69,64,49,72,48,77,43,78,56,75,48,78,48,73,50,74,41,86,47,66,63,79,58,39,70,25,33,20,40,30,42,31,54,46,53,74,66,55,67,30,33,39,39,34,33,26,64,87,66,45,84,64,48,73,44,86,65,49,84,51,88,86,56,66,50,80,53,82,66,55,54,75,45,67,74,38,61,54,67,68,56,39,56,43,32,38,34,46,43,45,80,52,73,72,32,36,38,34,36,38,60,38,29,36,28,94

Organism: NCBI:txid917